Protein AF-0000000079960542 (afdb_homodimer)

Nearest PDB structures (foldseek):
  5paz-assembly1_A  TM=7.766E-01  e=2.245E-05  Alcaligenes faecalis
  1adw-assembly1_A  TM=7.704E-01  e=2.698E-05  Paracoccus pantotrophus
  8k9p-assembly1_A  TM=8.107E-01  e=1.174E-04  Alcaligenes faecalis
  7paz-assembly1_A  TM=7.648E-01  e=1.595E-04  Alcaligenes faecalis
  2uxg-assembly1_A  TM=6.303E-01  e=3.537E-04  Achromobacter cycloclastes

Structure (mmCIF, N/CA/C/O backbone):
data_AF-0000000079960542-model_v1
#
loop_
_entity.id
_entity.type
_entity.pdbx_description
1 polymer Cupredoxin
#
loop_
_atom_site.group_PDB
_atom_site.id
_atom_site.type_symbol
_atom_site.label_atom_id
_atom_site.label_alt_id
_atom_site.label_comp_id
_atom_site.label_asym_id
_atom_site.label_entity_id
_atom_site.label_seq_id
_atom_site.pdbx_PDB_ins_code
_atom_site.Cartn_x
_atom_site.Cartn_y
_atom_site.Cartn_z
_atom_site.occupancy
_atom_site.B_iso_or_equiv
_atom_site.auth_seq_id
_atom_site.auth_comp_id
_atom_site.auth_asym_id
_atom_site.auth_atom_id
_atom_site.pdbx_PDB_model_num
ATOM 1 N N . MET A 1 1 ? -38.969 -71.812 10.922 1 33.5 1 MET A N 1
ATOM 2 C CA . MET A 1 1 ? -38.844 -70.75 9.914 1 33.5 1 MET A CA 1
ATOM 3 C C . MET A 1 1 ? -38.406 -69.438 10.547 1 33.5 1 MET A C 1
ATOM 5 O O . MET A 1 1 ? -39.219 -68.688 11.109 1 33.5 1 MET A O 1
ATOM 9 N N . VAL A 1 2 ? -37.25 -69.438 11.266 1 43.69 2 VAL A N 1
ATOM 10 C CA . VAL A 1 2 ? -36.781 -68.375 12.109 1 43.69 2 VAL A CA 1
ATOM 11 C C . VAL A 1 2 ? -36.406 -67.125 11.242 1 43.69 2 VAL A C 1
ATOM 13 O O . VAL A 1 2 ? -35.656 -67.312 10.258 1 43.69 2 VAL A O 1
ATOM 16 N N . ALA A 1 3 ? -37.312 -66.125 11.07 1 40.69 3 ALA A N 1
ATOM 17 C CA . ALA A 1 3 ? -37.219 -64.875 10.352 1 40.69 3 ALA A CA 1
ATOM 18 C C . ALA A 1 3 ? -36.062 -64.062 10.859 1 40.69 3 ALA A C 1
ATOM 20 O O . ALA A 1 3 ? -36.031 -63.656 12.031 1 40.69 3 ALA A O 1
ATOM 21 N N . PHE A 1 4 ? -34.812 -64.188 10.266 1 40.75 4 PHE A N 1
ATOM 22 C CA . PHE A 1 4 ? -33.594 -63.469 10.664 1 40.75 4 PHE A CA 1
ATOM 23 C C . PHE A 1 4 ? -33.688 -62 10.391 1 40.75 4 PHE A C 1
ATOM 25 O O . PHE A 1 4 ? -32.906 -61.188 10.93 1 40.75 4 PHE A O 1
ATOM 32 N N . THR A 1 5 ? -34.594 -61.375 9.711 1 37.19 5 THR A N 1
ATOM 33 C CA . THR A 1 5 ? -34 -60.312 8.922 1 37.19 5 THR A CA 1
ATOM 34 C C . THR A 1 5 ? -33.281 -59.344 9.828 1 37.19 5 THR A C 1
ATOM 36 O O . THR A 1 5 ? -33.562 -59.25 11.023 1 37.19 5 THR A O 1
ATOM 39 N N . SER A 1 6 ? -32.5 -58.406 9.195 1 35.5 6 SER A N 1
ATOM 40 C CA . SER A 1 6 ? -31.344 -57.5 9.102 1 35.5 6 SER A CA 1
ATOM 41 C C . SER A 1 6 ? -31.625 -56.188 9.789 1 35.5 6 SER A C 1
ATOM 43 O O . SER A 1 6 ? -32.625 -55.531 9.484 1 35.5 6 SER A O 1
ATOM 45 N N . ILE A 1 7 ? -31.312 -56.031 11.047 1 42.72 7 ILE A N 1
ATOM 46 C CA . ILE A 1 7 ? -31.391 -54.781 11.742 1 42.72 7 ILE A CA 1
ATOM 47 C C . ILE A 1 7 ? -30.562 -53.719 11 1 42.72 7 ILE A C 1
ATOM 49 O O . ILE A 1 7 ? -29.359 -53.906 10.766 1 42.72 7 ILE A O 1
ATOM 53 N N . VAL A 1 8 ? -31.125 -52.969 10.086 1 38.34 8 VAL A N 1
ATOM 54 C CA . VAL A 1 8 ? -30.484 -51.812 9.414 1 38.34 8 VAL A CA 1
ATOM 55 C C . VAL A 1 8 ? -29.969 -50.844 10.453 1 38.34 8 VAL A C 1
ATOM 57 O O . VAL A 1 8 ? -30.734 -50.312 11.266 1 38.34 8 VAL A O 1
ATOM 60 N N . ALA A 1 9 ? -28.812 -51.094 10.961 1 36.88 9 ALA A N 1
ATOM 61 C CA . ALA A 1 9 ? -28.188 -50.062 11.797 1 36.88 9 ALA A CA 1
ATOM 62 C C . ALA A 1 9 ? -28.156 -48.719 11.07 1 36.88 9 ALA A C 1
ATOM 64 O O . ALA A 1 9 ? -27.625 -48.625 9.961 1 36.88 9 ALA A O 1
ATOM 65 N N . ALA A 1 10 ? -29.188 -47.875 11.219 1 35.16 10 ALA A N 1
ATOM 66 C CA . ALA A 1 10 ? -29.156 -46.5 10.719 1 35.16 10 ALA A CA 1
ATOM 67 C C . ALA A 1 10 ? -27.953 -45.719 11.25 1 35.16 10 ALA A C 1
ATOM 69 O O . ALA A 1 10 ? -27.766 -45.594 12.461 1 35.16 10 ALA A O 1
ATOM 70 N N . ALA A 1 11 ? -26.781 -45.906 10.523 1 34.41 11 ALA A N 1
ATOM 71 C CA . ALA A 1 11 ? -25.672 -45 10.867 1 34.41 11 ALA A CA 1
ATOM 72 C C . ALA A 1 11 ? -26.125 -43.562 10.945 1 34.41 11 ALA A C 1
ATOM 74 O O . ALA A 1 11 ? -26.703 -43.031 10 1 34.41 11 ALA A O 1
ATOM 75 N N . VAL A 1 12 ? -26.438 -43.094 12.109 1 35.31 12 VAL A N 1
ATOM 76 C CA . VAL A 1 12 ? -26.625 -41.656 12.312 1 35.31 12 VAL A CA 1
ATOM 77 C C . VAL A 1 12 ? -25.391 -40.906 11.844 1 35.31 12 VAL A C 1
ATOM 79 O O . VAL A 1 12 ? -24.281 -41.094 12.359 1 35.31 12 VAL A O 1
ATOM 82 N N . ILE A 1 13 ? -25.312 -40.688 10.539 1 33.25 13 ILE A N 1
ATOM 83 C CA . ILE A 1 13 ? -24.312 -39.719 10.086 1 33.25 13 ILE A CA 1
ATOM 84 C C . ILE A 1 13 ? -24.438 -38.438 10.883 1 33.25 13 ILE A C 1
ATOM 86 O O . ILE A 1 13 ? -25.453 -37.75 10.805 1 33.25 13 ILE A O 1
ATOM 90 N N . GLY A 1 14 ? -23.875 -38.438 12.023 1 34.09 14 GLY A N 1
ATOM 91 C CA . GLY A 1 14 ? -23.781 -37.156 12.672 1 34.09 14 GLY A CA 1
ATOM 92 C C . GLY A 1 14 ? -23.234 -36.062 11.766 1 34.09 14 GLY A C 1
ATOM 93 O O . GLY A 1 14 ? -22.188 -36.25 11.141 1 34.09 14 GLY A O 1
ATOM 94 N N . LEU A 1 15 ? -24.156 -35.344 11.211 1 35.53 15 LEU A N 1
ATOM 95 C CA . LEU A 1 15 ? -23.766 -34.094 10.57 1 35.53 15 LEU A CA 1
ATOM 96 C C . LEU A 1 15 ? -22.844 -33.281 11.477 1 35.53 15 LEU A C 1
ATOM 98 O O . LEU A 1 15 ? -23.266 -32.812 12.531 1 35.53 15 LEU A O 1
ATOM 102 N N . ALA A 1 16 ? -21.641 -33.719 11.516 1 35.75 16 ALA A N 1
ATOM 103 C CA . ALA A 1 16 ? -20.734 -32.719 12.109 1 35.75 16 ALA A CA 1
ATOM 104 C C . ALA A 1 16 ? -21.031 -31.328 11.586 1 35.75 16 ALA A C 1
ATOM 106 O O . ALA A 1 16 ? -20.969 -31.078 10.383 1 35.75 16 ALA A O 1
ATOM 107 N N . SER A 1 17 ? -21.922 -30.672 12.203 1 32.94 17 SER A N 1
ATOM 108 C CA . SER A 1 17 ? -22.016 -29.25 11.945 1 32.94 17 SER A CA 1
ATOM 109 C C . SER A 1 17 ? -20.641 -28.594 11.898 1 32.94 17 SER A C 1
ATOM 111 O O . SER A 1 17 ? -19.906 -28.625 12.883 1 32.94 17 SER A O 1
ATOM 113 N N . ALA A 1 18 ? -19.953 -28.672 10.797 1 34.31 18 ALA A N 1
ATOM 114 C CA . ALA A 1 18 ? -18.812 -27.766 10.711 1 34.31 18 ALA A CA 1
ATOM 115 C C . ALA A 1 18 ? -19.109 -26.438 11.406 1 34.31 18 ALA A C 1
ATOM 117 O O . ALA A 1 18 ? -20.078 -25.766 11.086 1 34.31 18 ALA A O 1
ATOM 118 N N . ALA A 1 19 ? -18.797 -26.344 12.633 1 37.69 19 ALA A N 1
ATOM 119 C CA . ALA A 1 19 ? -18.891 -25.031 13.266 1 37.69 19 ALA A CA 1
ATOM 120 C C . ALA A 1 19 ? -18.578 -23.922 12.266 1 37.69 19 ALA A C 1
ATOM 122 O O . ALA A 1 19 ? -17.656 -24.047 11.453 1 37.69 19 ALA A O 1
ATOM 123 N N . PRO A 1 20 ? -19.422 -23 11.953 1 38.59 20 PRO A N 1
ATOM 124 C CA . PRO A 1 20 ? -19.109 -21.922 11.016 1 38.59 20 PRO A CA 1
ATOM 125 C C . PRO A 1 20 ? -17.703 -21.359 11.227 1 38.59 20 PRO A C 1
ATOM 127 O O . PRO A 1 20 ? -17.234 -21.297 12.367 1 38.59 20 PRO A O 1
ATOM 130 N N . SER A 1 21 ? -16.688 -21.641 10.453 1 45.31 21 SER A N 1
ATOM 131 C CA . SER A 1 21 ? -15.422 -20.922 10.57 1 45.31 21 SER A CA 1
ATOM 132 C C . SER A 1 21 ? -15.648 -19.5 11.086 1 45.31 21 SER A C 1
ATOM 134 O O . SER A 1 21 ? -16.484 -18.766 10.547 1 45.31 21 SER A O 1
ATOM 136 N N . VAL A 1 22 ? -15.844 -19.25 12.273 1 50.69 22 VAL A N 1
ATOM 137 C CA . VAL A 1 22 ? -16.031 -17.906 12.797 1 50.69 22 VAL A CA 1
ATOM 138 C C . VAL A 1 22 ? -15.242 -16.906 11.953 1 50.69 22 VAL A C 1
ATOM 140 O O . VAL A 1 22 ? -14.016 -16.953 11.906 1 50.69 22 VAL A O 1
ATOM 143 N N . GLY A 1 23 ? -15.836 -16.422 10.789 1 69.06 23 GLY A N 1
ATOM 144 C CA . GLY A 1 23 ? -15.297 -15.562 9.75 1 69.06 23 GLY A CA 1
ATOM 145 C C . GLY A 1 23 ? -14.57 -14.352 10.297 1 69.06 23 GLY A C 1
ATOM 146 O O . GLY A 1 23 ? -15.016 -13.742 11.273 1 69.06 23 GLY A O 1
ATOM 147 N N . VAL A 1 24 ? -13.133 -14.086 10.172 1 87.44 24 VAL A N 1
ATOM 148 C CA . VAL A 1 24 ? -12.305 -12.945 10.539 1 87.44 24 VAL A CA 1
ATOM 149 C C . VAL A 1 24 ? -13.023 -11.641 10.195 1 87.44 24 VAL A C 1
ATOM 151 O O . VAL A 1 24 ? -13.555 -11.492 9.094 1 87.44 24 VAL A O 1
ATOM 154 N N . ARG A 1 25 ? -13.172 -10.852 11.266 1 88.81 25 ARG A N 1
ATOM 155 C CA . ARG A 1 25 ? -13.789 -9.547 11.031 1 88.81 25 ARG A CA 1
ATOM 156 C C . ARG A 1 25 ? -12.859 -8.633 10.242 1 88.81 25 ARG A C 1
ATOM 158 O O . ARG A 1 25 ? -11.656 -8.578 10.516 1 88.81 25 ARG A O 1
ATOM 165 N N . SER A 1 26 ? -13.484 -7.953 9.359 1 92.62 26 SER A N 1
ATOM 166 C CA . SER A 1 26 ? -12.727 -7.004 8.547 1 92.62 26 SER A CA 1
ATOM 167 C C . SER A 1 26 ? -12.273 -5.812 9.383 1 92.62 26 SER A C 1
ATOM 169 O O . SER A 1 26 ? -13.023 -5.305 10.219 1 92.62 26 SER A O 1
ATOM 171 N N . THR A 1 27 ? -11.039 -5.309 9.148 1 93.31 27 THR A N 1
ATOM 172 C CA . THR A 1 27 ? -10.539 -4.105 9.805 1 93.31 27 THR A CA 1
ATOM 173 C C . THR A 1 27 ? -10.93 -2.857 9.016 1 93.31 27 THR A C 1
ATOM 175 O O . THR A 1 27 ? -10.844 -1.74 9.531 1 93.31 27 THR A O 1
ATOM 178 N N . GLY A 1 28 ? -11.273 -3.045 7.75 1 92.12 28 GLY A N 1
ATOM 179 C CA . GLY A 1 28 ? -11.539 -1.936 6.852 1 92.12 28 GLY A CA 1
ATOM 180 C C . GLY A 1 28 ? -10.305 -1.453 6.113 1 92.12 28 GLY A C 1
ATOM 181 O O . GLY A 1 28 ? -10.398 -0.625 5.207 1 92.12 28 GLY A O 1
ATOM 182 N N . VAL A 1 29 ? -9.094 -1.922 6.445 1 94.94 29 VAL A N 1
ATOM 183 C CA . VAL A 1 29 ? -7.855 -1.548 5.773 1 94.94 29 VAL A CA 1
ATOM 184 C C . VAL A 1 29 ? -7.695 -2.365 4.496 1 94.94 29 VAL A C 1
ATOM 186 O O . VAL A 1 29 ? -7.828 -3.59 4.512 1 94.94 29 VAL A O 1
ATOM 189 N N . VAL A 1 30 ? -7.383 -1.679 3.363 1 95.94 30 VAL A N 1
ATOM 190 C CA . VAL A 1 30 ? -7.172 -2.328 2.074 1 95.94 30 VAL A CA 1
ATOM 191 C C . VAL A 1 30 ? -5.719 -2.148 1.638 1 95.94 30 VAL A C 1
ATOM 193 O O . VAL A 1 30 ? -5.188 -1.034 1.668 1 95.94 30 VAL A O 1
ATOM 196 N N . HIS A 1 31 ? -5.062 -3.236 1.307 1 97.44 31 HIS A N 1
ATOM 197 C CA . HIS A 1 31 ? -3.74 -3.229 0.69 1 97.44 31 HIS A CA 1
ATOM 198 C C . HIS A 1 31 ? -3.83 -3.48 -0.811 1 97.44 31 HIS A C 1
ATOM 200 O O . HIS A 1 31 ? -4.172 -4.586 -1.239 1 97.44 31 HIS A O 1
ATOM 206 N N . ARG A 1 32 ? -3.467 -2.49 -1.579 1 97.06 32 ARG A N 1
ATOM 207 C CA . ARG A 1 32 ? -3.469 -2.623 -3.031 1 97.06 32 ARG A CA 1
ATOM 208 C C . ARG A 1 32 ? -2.121 -3.125 -3.537 1 97.06 32 ARG A C 1
ATOM 210 O O . ARG A 1 32 ? -1.074 -2.594 -3.162 1 97.06 32 ARG A O 1
ATOM 217 N N . ILE A 1 33 ? -2.104 -4.141 -4.309 1 98.25 33 ILE A N 1
ATOM 218 C CA . ILE A 1 33 ? -0.918 -4.68 -4.969 1 98.25 33 ILE A CA 1
ATOM 219 C C . ILE A 1 33 ? -1.135 -4.707 -6.48 1 98.25 33 ILE A C 1
ATOM 221 O O . ILE A 1 33 ? -2.16 -5.199 -6.957 1 98.25 33 ILE A O 1
ATOM 225 N N . THR A 1 34 ? -0.211 -4.23 -7.234 1 97.56 34 THR A N 1
ATOM 226 C CA . THR A 1 34 ? -0.333 -4.168 -8.688 1 97.56 34 THR A CA 1
ATOM 227 C C . THR A 1 34 ? 0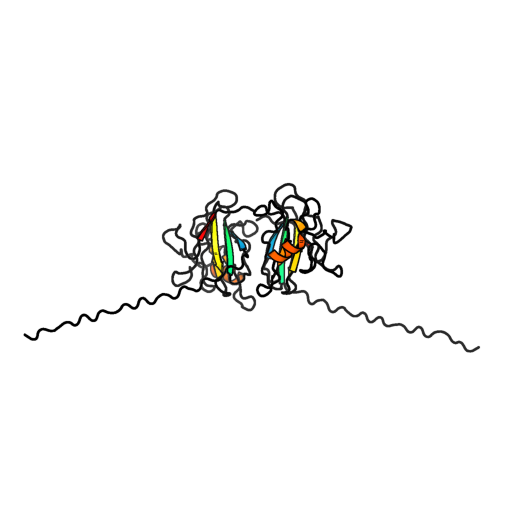.541 -5.23 -9.352 1 97.56 34 THR A C 1
ATOM 229 O O . THR A 1 34 ? 1.766 -5.207 -9.211 1 97.56 34 THR A O 1
ATOM 232 N N . ALA A 1 35 ? -0.072 -6.129 -10.062 1 98.62 35 ALA A N 1
ATOM 233 C CA . ALA A 1 35 ? 0.632 -7.113 -10.883 1 98.62 35 ALA A CA 1
ATOM 234 C C . ALA A 1 35 ? 1.001 -6.527 -12.242 1 98.62 35 ALA A C 1
ATOM 236 O O . ALA A 1 35 ? 0.151 -5.953 -12.93 1 98.62 35 ALA A O 1
ATOM 237 N N . GLY A 1 36 ? 2.232 -6.664 -12.617 1 98 36 GLY A N 1
ATOM 238 C CA . GLY A 1 36 ? 2.678 -6.184 -13.914 1 98 36 GLY A CA 1
ATOM 239 C C . GLY A 1 36 ? 3.227 -4.77 -13.875 1 98 36 GLY A C 1
ATOM 240 O O . GLY A 1 36 ? 3.383 -4.129 -14.914 1 98 36 GLY A O 1
ATOM 241 N N . SER A 1 37 ? 3.516 -4.34 -12.695 1 96.75 37 SER A N 1
ATOM 242 C CA . SER A 1 37 ? 4.055 -2.994 -12.539 1 96.75 37 SER A CA 1
ATOM 243 C C . SER A 1 37 ? 5.402 -2.855 -13.242 1 96.75 37 SER A C 1
ATOM 245 O O . SER A 1 37 ? 6.258 -3.738 -13.133 1 96.75 37 SER A O 1
ATOM 247 N N . THR A 1 38 ? 5.668 -1.689 -13.836 1 94.5 38 THR A N 1
ATOM 248 C CA . THR A 1 38 ? 6.875 -1.51 -14.633 1 94.5 38 THR A CA 1
ATOM 249 C C . THR A 1 38 ? 7.941 -0.76 -13.844 1 94.5 38 THR A C 1
ATOM 251 O O . THR A 1 38 ? 8.977 -0.38 -14.398 1 94.5 38 THR A O 1
ATOM 254 N N . VAL A 1 39 ? 7.688 -0.599 -12.562 1 91.94 39 VAL A N 1
ATOM 255 C CA . VAL A 1 39 ? 8.664 0.133 -11.758 1 91.94 39 VAL A CA 1
ATOM 256 C C . VAL A 1 39 ? 9.953 -0.667 -11.664 1 91.94 39 VAL A C 1
ATOM 258 O O . VAL A 1 39 ? 11.031 -0.099 -11.453 1 91.94 39 VAL A O 1
ATOM 261 N N . GLU A 1 40 ? 9.734 -1.93 -11.719 1 93.81 40 GLU A N 1
ATOM 262 C CA . GLU A 1 40 ? 10.898 -2.811 -11.672 1 93.81 40 GLU A CA 1
ATOM 263 C C . GLU A 1 40 ? 10.742 -3.988 -12.625 1 93.81 40 GLU A C 1
ATOM 265 O O . GLU A 1 40 ? 9.617 -4.332 -13.016 1 93.81 40 GLU A O 1
ATOM 270 N N . ASN A 1 41 ? 11.844 -4.543 -13.047 1 97 41 ASN A N 1
ATOM 271 C CA . ASN A 1 41 ? 11.961 -5.844 -13.703 1 97 41 ASN A CA 1
ATOM 272 C C . ASN A 1 41 ? 11.086 -5.926 -14.945 1 97 41 ASN A C 1
ATOM 274 O O . ASN A 1 41 ? 10.422 -6.941 -15.18 1 97 41 ASN A O 1
ATOM 278 N N . GLY A 1 42 ? 10.945 -4.891 -15.711 1 94.56 42 GLY A N 1
ATOM 279 C CA . GLY A 1 42 ? 10.266 -4.875 -17 1 94.56 42 GLY A CA 1
ATOM 280 C C . GLY A 1 42 ? 8.812 -5.316 -16.906 1 94.56 42 GLY A C 1
ATOM 281 O O . GLY A 1 42 ? 8.289 -5.922 -17.844 1 94.56 42 GLY A O 1
ATOM 282 N N . GLY A 1 43 ? 8.172 -5.195 -15.789 1 96.56 43 GLY A N 1
ATOM 283 C CA . GLY A 1 43 ? 6.766 -5.531 -15.648 1 96.56 43 GLY A CA 1
ATOM 284 C C . GLY A 1 43 ? 6.539 -6.883 -15 1 96.56 43 GLY A C 1
ATOM 285 O O . GLY A 1 43 ? 5.406 -7.227 -14.648 1 96.56 43 GLY A O 1
ATOM 286 N N . LEU A 1 44 ? 7.57 -7.688 -14.859 1 98.12 44 LEU A N 1
ATOM 287 C CA . LEU A 1 44 ? 7.477 -8.945 -14.133 1 98.12 44 LEU A CA 1
ATOM 288 C C . LEU A 1 44 ? 7.637 -8.719 -12.633 1 98.12 44 LEU A C 1
ATOM 290 O O . LEU A 1 44 ? 8.547 -9.273 -12.008 1 98.12 44 LEU A O 1
ATOM 294 N N . HIS A 1 45 ? 6.684 -7.895 -12.156 1 98.12 45 HIS A N 1
ATOM 295 C CA . HIS A 1 45 ? 6.824 -7.344 -10.812 1 98.12 45 HIS A CA 1
ATOM 296 C C . HIS A 1 45 ? 5.465 -7.105 -10.172 1 98.12 45 HIS A C 1
ATOM 298 O O . HIS A 1 45 ? 4.543 -6.605 -10.82 1 98.12 45 HIS A O 1
ATOM 304 N N . PHE A 1 46 ? 5.301 -7.57 -8.93 1 98.56 46 PHE A N 1
ATOM 305 C CA . PHE A 1 46 ? 4.227 -7.102 -8.062 1 98.56 46 PHE A CA 1
ATOM 306 C C . PHE A 1 46 ? 4.66 -5.863 -7.289 1 98.56 46 PHE A C 1
ATOM 308 O O . PHE A 1 46 ? 5.762 -5.824 -6.738 1 98.56 46 PHE A O 1
ATOM 315 N N . GLU A 1 47 ? 3.748 -4.852 -7.23 1 97.19 47 GLU A N 1
ATOM 316 C CA . GLU A 1 47 ? 4.066 -3.631 -6.5 1 97.19 47 GLU A CA 1
ATOM 317 C C . GLU A 1 47 ? 2.947 -3.256 -5.531 1 97.19 47 GLU A C 1
ATOM 319 O O . GLU A 1 47 ? 1.832 -2.947 -5.957 1 97.19 47 GLU A O 1
ATOM 324 N N . PRO A 1 48 ? 3.305 -3.23 -4.238 1 96.62 48 PRO A N 1
ATOM 325 C CA . PRO A 1 48 ? 4.539 -3.729 -3.631 1 96.62 48 PRO A CA 1
ATOM 326 C C . PRO A 1 48 ? 4.652 -5.25 -3.688 1 96.62 48 PRO A C 1
ATOM 328 O O . PRO A 1 48 ? 3.68 -5.934 -4.012 1 96.62 48 PRO A O 1
ATOM 331 N N . GLN A 1 49 ? 5.902 -5.695 -3.463 1 98.31 49 GLN A N 1
ATOM 332 C CA . GLN A 1 49 ? 6.109 -7.141 -3.488 1 98.31 49 GLN A CA 1
ATOM 333 C C . GLN A 1 49 ? 6.289 -7.695 -2.08 1 98.31 49 GLN A C 1
ATOM 335 O O . GLN A 1 49 ? 6.344 -8.914 -1.888 1 98.31 49 GLN A O 1
ATOM 340 N N . ASN A 1 50 ? 6.438 -6.945 -1.117 1 98.5 50 ASN A N 1
ATOM 341 C CA . ASN A 1 50 ? 6.488 -7.277 0.303 1 98.5 50 ASN A CA 1
ATOM 342 C C . ASN A 1 50 ? 5.57 -6.379 1.124 1 98.5 50 ASN A C 1
ATOM 344 O O . ASN A 1 50 ? 5.805 -5.176 1.229 1 98.5 50 ASN A O 1
ATOM 348 N N . VAL A 1 51 ? 4.508 -6.969 1.69 1 98.25 51 VAL A N 1
ATOM 349 C CA . VAL A 1 51 ? 3.436 -6.215 2.33 1 98.25 51 VAL A CA 1
ATOM 350 C C . VAL A 1 51 ? 3.268 -6.68 3.775 1 98.25 51 VAL A C 1
ATOM 352 O O . VAL A 1 51 ? 3.314 -7.879 4.059 1 98.25 51 VAL A O 1
ATOM 355 N N . VAL A 1 52 ? 3.07 -5.715 4.715 1 97.69 52 VAL A N 1
ATOM 356 C CA . VAL A 1 52 ? 2.668 -6.004 6.086 1 97.69 52 VAL A CA 1
ATOM 357 C C . VAL A 1 52 ? 1.173 -5.746 6.254 1 97.69 52 VAL A C 1
ATOM 359 O O . VAL A 1 52 ? 0.669 -4.691 5.863 1 97.69 52 VAL A O 1
ATOM 362 N N . ALA A 1 53 ? 0.469 -6.668 6.809 1 97.88 53 ALA A N 1
ATOM 363 C CA . ALA A 1 53 ? -0.982 -6.57 6.945 1 97.88 53 ALA A CA 1
ATOM 364 C C . ALA A 1 53 ? -1.456 -7.191 8.25 1 97.88 53 ALA A C 1
ATOM 366 O O . ALA A 1 53 ? -0.82 -8.109 8.773 1 97.88 53 ALA A O 1
ATOM 367 N N . GLU A 1 54 ? -2.561 -6.684 8.812 1 96.56 54 GLU A N 1
ATOM 368 C CA . GLU A 1 54 ? -3.197 -7.246 10.008 1 96.56 54 GLU A CA 1
ATOM 369 C C . GLU A 1 54 ? -4.23 -8.305 9.633 1 96.56 54 GLU A C 1
ATOM 371 O O . GLU A 1 54 ? -4.746 -8.305 8.508 1 96.56 54 GLU A O 1
ATOM 376 N N . ILE A 1 55 ? -4.496 -9.219 10.602 1 97.5 55 ILE A N 1
ATOM 377 C CA . ILE A 1 55 ? -5.633 -10.117 10.43 1 97.5 55 ILE A CA 1
ATOM 378 C C . ILE A 1 55 ? -6.902 -9.305 10.195 1 97.5 55 ILE A C 1
ATOM 380 O O . ILE A 1 55 ? -7.152 -8.32 10.891 1 97.5 55 ILE A O 1
ATOM 384 N N . GLY A 1 56 ? -7.664 -9.625 9.117 1 97.5 56 GLY A N 1
ATOM 385 C CA . GLY A 1 56 ? -8.898 -8.914 8.82 1 97.5 56 GLY A CA 1
ATOM 386 C C . GLY A 1 56 ? -8.742 -7.863 7.742 1 97.5 56 GLY A C 1
ATOM 387 O O . GLY A 1 56 ? -9.727 -7.371 7.199 1 97.5 56 GLY A O 1
ATOM 388 N N . ASP A 1 57 ? -7.469 -7.5 7.41 1 97.69 57 ASP A N 1
ATOM 389 C CA . ASP A 1 57 ? -7.23 -6.605 6.281 1 97.69 57 ASP A CA 1
ATOM 390 C C . ASP A 1 57 ? -7.641 -7.262 4.965 1 97.69 57 ASP A C 1
ATOM 392 O O . ASP A 1 57 ? -7.711 -8.484 4.871 1 97.69 57 ASP A O 1
ATOM 396 N N . GLU A 1 58 ? -7.91 -6.422 4.004 1 97.75 58 GLU A N 1
ATOM 397 C CA . GLU A 1 58 ? -8.195 -6.895 2.652 1 97.75 58 GLU A CA 1
ATOM 398 C C . GLU A 1 58 ? -7 -6.688 1.73 1 97.75 58 GLU A C 1
ATOM 400 O O . GLU A 1 58 ? -6.387 -5.617 1.729 1 97.75 58 GLU A O 1
ATOM 405 N N . ILE A 1 59 ? -6.637 -7.73 1.051 1 98.62 59 ILE A N 1
ATOM 406 C CA . ILE A 1 59 ? -5.66 -7.637 -0.031 1 98.62 59 ILE A CA 1
ATOM 407 C C . ILE A 1 59 ? -6.387 -7.512 -1.369 1 98.62 59 ILE A C 1
ATOM 409 O O . ILE A 1 59 ? -7.285 -8.297 -1.671 1 98.62 59 ILE A O 1
ATOM 413 N N . GLU A 1 60 ? -6.016 -6.52 -2.143 1 98.38 60 GLU A N 1
ATOM 414 C CA . GLU A 1 60 ? -6.625 -6.258 -3.443 1 98.38 60 GLU A CA 1
ATOM 415 C C . GLU A 1 60 ? -5.57 -6.211 -4.547 1 98.38 60 GLU A C 1
ATOM 417 O O . GLU A 1 60 ? -4.758 -5.285 -4.598 1 98.38 60 GLU A O 1
ATOM 422 N N . PHE A 1 61 ? -5.613 -7.184 -5.441 1 98.75 61 PHE A N 1
ATOM 423 C CA . PHE A 1 61 ? -4.66 -7.234 -6.543 1 98.75 61 PHE A CA 1
ATOM 424 C C . PHE A 1 61 ? -5.227 -6.543 -7.781 1 98.75 61 PHE A C 1
ATOM 426 O O . PHE A 1 61 ? -6.305 -6.902 -8.258 1 98.75 61 PHE A O 1
ATOM 433 N N . HIS A 1 62 ? -4.496 -5.598 -8.297 1 97.94 62 HIS A N 1
ATOM 434 C CA . HIS A 1 62 ? -4.738 -4.926 -9.57 1 97.94 62 HIS A CA 1
ATOM 435 C C . HIS A 1 62 ? -3.816 -5.469 -10.656 1 97.94 62 HIS A C 1
ATOM 437 O O . HIS A 1 62 ? -2.711 -5.93 -10.367 1 97.94 62 HIS A O 1
ATOM 443 N N . PHE A 1 63 ? -4.27 -5.391 -11.922 1 98.31 63 PHE A N 1
ATOM 444 C CA . PHE A 1 63 ? -3.508 -6.027 -12.984 1 98.31 63 PHE A CA 1
ATOM 445 C C . PHE A 1 63 ? -3.277 -5.062 -14.141 1 98.31 63 PHE A C 1
ATOM 447 O O . PHE A 1 63 ? -4.227 -4.465 -14.656 1 98.31 63 PHE A O 1
ATOM 454 N N . LEU A 1 64 ? -2.084 -4.871 -14.492 1 97.19 64 LEU A N 1
ATOM 455 C CA . LEU A 1 64 ? -1.67 -4.16 -15.703 1 97.19 64 LEU A CA 1
ATOM 456 C C . LEU A 1 64 ? -1.463 -5.129 -16.859 1 97.19 64 LEU A C 1
ATOM 458 O O . LEU A 1 64 ? -1.626 -6.34 -16.703 1 97.19 64 LEU A O 1
ATOM 462 N N . PRO A 1 65 ? -1.162 -4.5 -18.078 1 95.81 65 PRO A N 1
ATOM 463 C CA . PRO A 1 65 ? -0.988 -5.383 -19.234 1 95.81 65 PRO A CA 1
ATOM 464 C C . PRO A 1 65 ? 0.067 -6.461 -19 1 95.81 65 PRO A C 1
ATOM 466 O O . PRO A 1 65 ? 0.961 -6.285 -18.172 1 95.81 65 PRO A O 1
ATOM 469 N N . LYS A 1 66 ? -0.088 -7.5 -20 1 87.38 66 LYS A N 1
ATOM 470 C CA . LYS A 1 66 ? 0.284 -8.914 -20.062 1 87.38 66 LYS A CA 1
ATOM 471 C C . LYS A 1 66 ? -0.67 -9.766 -19.234 1 87.38 66 LYS A C 1
ATOM 473 O O . LYS A 1 66 ? -1.591 -9.242 -18.594 1 87.38 66 LYS A O 1
ATOM 478 N N . ALA A 1 67 ? -0.795 -11.117 -19.359 1 94.38 67 ALA A N 1
ATOM 479 C CA . ALA A 1 67 ? -1.637 -12.047 -18.609 1 94.38 67 ALA A CA 1
ATOM 480 C C . ALA A 1 67 ? -0.947 -12.5 -17.328 1 94.38 67 ALA A C 1
ATOM 482 O O . ALA A 1 67 ? 0.046 -13.227 -17.375 1 94.38 67 ALA A O 1
ATOM 483 N N . HIS A 1 68 ? -1.459 -11.922 -16.156 1 98.44 68 HIS A N 1
ATOM 484 C CA . HIS A 1 68 ? -0.893 -12.273 -14.852 1 98.44 68 HIS A CA 1
ATOM 485 C C . HIS A 1 68 ? -1.916 -13 -13.984 1 98.44 68 HIS A C 1
ATOM 487 O O . HIS A 1 68 ? -3.121 -12.906 -14.227 1 98.44 68 HIS A O 1
ATOM 493 N N . SER A 1 69 ? -1.438 -13.695 -13.039 1 98.81 69 SER A N 1
ATOM 494 C CA . SER A 1 69 ? -2.225 -14.352 -12 1 98.81 69 SER A CA 1
ATOM 495 C C . SER A 1 69 ? -1.521 -14.281 -10.648 1 98.81 69 SER A C 1
ATOM 497 O O . SER A 1 69 ? -0.356 -13.883 -10.57 1 98.81 69 SER A O 1
ATOM 499 N N . VAL A 1 70 ? -2.232 -14.562 -9.633 1 98.88 70 VAL A N 1
ATOM 500 C CA . VAL A 1 70 ? -1.69 -14.727 -8.289 1 98.88 70 VAL A CA 1
ATOM 501 C C . VAL A 1 70 ? -1.949 -16.156 -7.797 1 98.88 70 VAL A C 1
ATOM 503 O O . VAL A 1 70 ? -3.098 -16.594 -7.738 1 98.88 70 VAL A O 1
ATOM 506 N N . VAL A 1 71 ?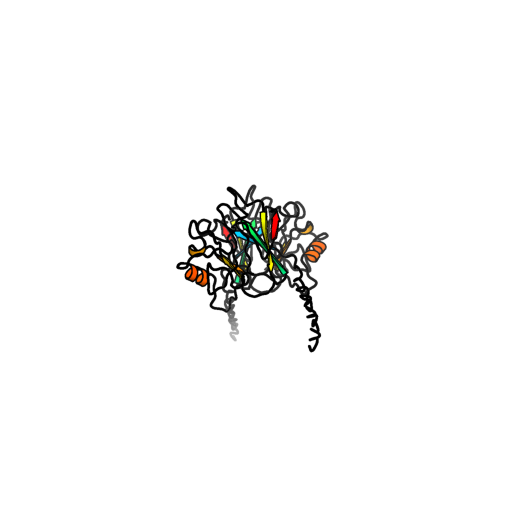 -0.902 -16.844 -7.449 1 98.88 71 VAL A N 1
ATOM 507 C CA . VAL A 1 71 ? -0.996 -18.203 -6.945 1 98.88 71 VAL A CA 1
ATOM 508 C C . VAL A 1 71 ? -0.264 -18.312 -5.609 1 98.88 71 VAL A C 1
ATOM 510 O O . VAL A 1 71 ? 0.912 -17.953 -5.508 1 98.88 71 VAL A O 1
ATOM 513 N N . GLN A 1 72 ? -0.979 -18.812 -4.617 1 98.88 72 GLN A N 1
ATOM 514 C CA . GLN A 1 72 ? -0.32 -19.047 -3.334 1 98.88 72 GLN A CA 1
ATOM 515 C C . GLN A 1 72 ? 0.582 -20.266 -3.385 1 98.88 72 GLN A C 1
ATOM 517 O O . GLN A 1 72 ? 0.212 -21.297 -3.961 1 98.88 72 GLN A O 1
ATOM 522 N N . SER A 1 73 ? 1.736 -20.172 -2.748 1 98.75 73 SER A N 1
ATOM 523 C CA . SER A 1 73 ? 2.693 -21.266 -2.633 1 98.75 73 SER A CA 1
ATOM 524 C C . SER A 1 73 ? 3.318 -21.312 -1.243 1 98.75 73 SER A C 1
ATOM 526 O O . SER A 1 73 ? 2.961 -20.516 -0.37 1 98.75 73 SER A O 1
ATOM 528 N N . SER A 1 74 ? 4.176 -22.344 -1.032 1 98.31 74 SER A N 1
ATOM 529 C CA . SER A 1 74 ? 5.02 -22.344 0.159 1 98.31 74 SER A CA 1
ATOM 530 C C . SER A 1 74 ? 6.406 -21.781 -0.141 1 98.31 74 SER A C 1
ATOM 532 O O . SER A 1 74 ? 6.805 -21.688 -1.304 1 98.31 74 SER A O 1
ATOM 534 N N . PHE A 1 75 ? 7.074 -21.422 0.877 1 98.62 75 PHE A N 1
ATOM 535 C CA . PHE A 1 75 ? 8.422 -20.891 0.698 1 98.62 75 PHE A CA 1
ATOM 536 C C . PHE A 1 75 ? 9.328 -21.938 0.065 1 98.62 75 PHE A C 1
ATOM 538 O O . PHE A 1 75 ? 10.125 -21.625 -0.825 1 98.62 75 PHE A O 1
ATOM 545 N N . ASP A 1 76 ? 9.188 -23.141 0.469 1 98 76 ASP A N 1
ATOM 546 C CA . ASP A 1 76 ? 10.148 -24.188 0.132 1 98 76 ASP A CA 1
ATOM 547 C C . ASP A 1 76 ? 9.906 -24.719 -1.28 1 98 76 ASP A C 1
ATOM 549 O O . ASP A 1 76 ? 10.766 -25.406 -1.844 1 98 76 ASP A O 1
ATOM 553 N N . LYS A 1 77 ? 8.727 -24.453 -1.804 1 98.12 77 LYS A N 1
ATOM 554 C CA . LYS A 1 77 ? 8.398 -24.906 -3.152 1 98.12 77 LYS A CA 1
ATOM 555 C C . LYS A 1 77 ? 7.906 -23.75 -4.02 1 98.12 77 LYS A C 1
ATOM 557 O O . LYS A 1 77 ? 6.75 -23.734 -4.449 1 98.12 77 LYS A O 1
ATOM 562 N N . PRO A 1 78 ? 8.82 -22.875 -4.379 1 98.69 78 PRO A N 1
ATOM 563 C CA . PRO A 1 78 ? 8.414 -21.781 -5.266 1 98.69 78 PRO A CA 1
ATOM 564 C C . PRO A 1 78 ? 7.891 -22.266 -6.609 1 98.69 78 PRO A C 1
ATOM 566 O O . PRO A 1 78 ? 8.32 -23.312 -7.102 1 98.69 78 PRO A O 1
ATOM 569 N N . CYS A 1 79 ? 6.887 -21.578 -7.152 1 98.81 79 CYS A N 1
ATOM 570 C CA . CYS A 1 79 ? 6.289 -21.766 -8.469 1 98.81 79 CYS A CA 1
ATOM 571 C C . CYS A 1 79 ? 5.477 -23.062 -8.516 1 98.81 79 CYS A C 1
ATOM 573 O O . CYS A 1 79 ? 5.223 -23.609 -9.594 1 98.81 79 CYS A O 1
ATOM 575 N N . VAL A 1 80 ? 5.195 -23.562 -7.285 1 98.56 80 VAL A N 1
ATOM 576 C CA . VAL A 1 80 ? 4.293 -24.688 -7.109 1 98.56 80 VAL A CA 1
ATOM 577 C C . VAL A 1 80 ? 3.131 -24.297 -6.203 1 98.56 80 VAL A C 1
ATOM 579 O O . VAL A 1 80 ? 3.344 -23.766 -5.105 1 98.56 80 VAL A O 1
ATOM 582 N N . PRO A 1 81 ? 1.879 -24.562 -6.672 1 98.5 81 PRO A N 1
ATOM 583 C CA . PRO A 1 81 ? 0.753 -24.219 -5.797 1 98.5 81 PRO A CA 1
ATOM 584 C C . PRO A 1 81 ? 0.868 -24.859 -4.414 1 98.5 81 PRO A C 1
ATOM 586 O O . PRO A 1 81 ? 1.433 -25.953 -4.277 1 98.5 81 PRO A O 1
ATOM 589 N N . LEU A 1 82 ? 0.293 -24.141 -3.479 1 97.94 82 LEU A N 1
ATOM 590 C CA . LEU A 1 82 ? 0.281 -24.672 -2.121 1 97.94 82 LEU A CA 1
ATOM 591 C C . LEU A 1 82 ? -0.285 -26.078 -2.1 1 97.94 82 LEU A C 1
ATOM 593 O O . LEU A 1 82 ? -1.291 -26.359 -2.754 1 97.94 82 LEU A O 1
ATOM 597 N N . ALA A 1 83 ? 0.253 -26.906 -1.289 1 93.5 83 ALA A N 1
ATOM 598 C CA . ALA A 1 83 ? -0.182 -28.297 -1.199 1 93.5 83 ALA A CA 1
ATOM 599 C C . ALA A 1 83 ? -1.604 -28.391 -0.653 1 93.5 83 ALA A C 1
ATOM 601 O O . ALA A 1 83 ? -2.053 -27.516 0.086 1 93.5 83 ALA A O 1
ATOM 602 N N . GLY A 1 84 ? -2.363 -29.453 -1.055 1 91.38 84 GLY A N 1
ATOM 603 C CA . GLY A 1 84 ? -3.695 -29.719 -0.533 1 91.38 84 GLY A CA 1
ATOM 604 C C . GLY A 1 84 ? -4.797 -29.109 -1.385 1 91.38 84 GLY A C 1
ATOM 605 O O . GLY A 1 84 ? -5.973 -29.438 -1.203 1 91.38 84 GLY A O 1
ATOM 606 N N . GLY A 1 85 ? -4.504 -28.266 -2.248 1 88 85 GLY A N 1
ATOM 607 C CA . GLY A 1 85 ? -5.457 -27.781 -3.236 1 88 85 GLY A CA 1
ATOM 608 C C . GLY A 1 85 ? -6.297 -26.625 -2.74 1 88 85 GLY A C 1
ATOM 609 O O . GLY A 1 85 ? -7.199 -26.156 -3.439 1 88 85 GLY A O 1
ATOM 610 N N . ASN A 1 86 ? -5.941 -26.062 -1.576 1 90.81 86 ASN A N 1
ATOM 611 C CA . ASN A 1 86 ? -6.797 -25.031 -0.995 1 90.81 86 ASN A CA 1
ATOM 612 C C . ASN A 1 86 ? -6.121 -23.656 -1.017 1 90.81 86 ASN A C 1
ATOM 614 O O . ASN A 1 86 ? -6.613 -22.703 -0.403 1 90.81 86 ASN A O 1
ATOM 618 N N . GLY A 1 87 ? -5.043 -23.562 -1.717 1 97.25 87 GLY A N 1
ATOM 619 C CA . GLY A 1 87 ? -4.359 -22.266 -1.793 1 97.25 87 GLY A CA 1
ATOM 620 C C . GLY A 1 87 ? -5.07 -21.266 -2.682 1 97.25 87 GLY A C 1
ATOM 621 O O . GLY A 1 87 ? -5.883 -21.656 -3.527 1 97.25 87 GLY A O 1
ATOM 622 N N . VAL A 1 88 ? -4.785 -20.062 -2.482 1 98.56 88 VAL A N 1
ATOM 623 C CA . VAL A 1 88 ? -5.371 -18.984 -3.252 1 98.56 88 VAL A CA 1
ATOM 624 C C . VAL A 1 88 ? -4.914 -19.062 -4.707 1 98.56 88 VAL A C 1
ATOM 626 O O . VAL A 1 88 ? -3.74 -19.344 -4.977 1 98.56 88 VAL A O 1
ATOM 629 N N . PHE A 1 89 ? -5.836 -18.875 -5.621 1 98.81 89 PHE A N 1
ATOM 630 C CA . PHE A 1 89 ? -5.598 -18.766 -7.055 1 98.81 89 PHE A CA 1
ATOM 631 C C . PHE A 1 89 ? -6.562 -17.781 -7.691 1 98.81 89 PHE A C 1
ATOM 633 O O . PHE A 1 89 ? -7.777 -17.953 -7.613 1 98.81 89 PHE A O 1
ATOM 640 N N . SER A 1 90 ? -6 -16.719 -8.398 1 98.81 90 SER A N 1
ATOM 641 C CA . SER A 1 90 ? -6.836 -15.664 -8.969 1 98.81 90 SER A CA 1
ATOM 642 C C . SER A 1 90 ? -7.406 -16.078 -10.32 1 98.81 90 SER A C 1
ATOM 644 O O . SER A 1 90 ? -8.352 -15.461 -10.82 1 98.81 90 SER A O 1
ATOM 646 N N . GLY A 1 91 ? -6.816 -17.094 -10.961 1 98.5 91 GLY A N 1
ATOM 647 C CA . GLY A 1 91 ? -7.086 -17.344 -12.367 1 98.5 91 GLY A CA 1
ATOM 648 C C . GLY A 1 91 ? -6.551 -16.266 -13.281 1 98.5 91 GLY A C 1
ATOM 649 O O . GLY A 1 91 ? -6.09 -15.219 -12.812 1 98.5 91 GLY A O 1
ATOM 650 N N . PHE A 1 92 ? -6.57 -16.578 -14.594 1 98.19 92 PHE A N 1
ATOM 651 C CA . PHE A 1 92 ? -6.223 -15.602 -15.609 1 98.19 92 PHE A CA 1
ATOM 652 C C . PHE A 1 92 ? -7.461 -14.852 -16.094 1 98.19 92 PHE A C 1
ATOM 654 O O . PHE A 1 92 ? -7.848 -14.953 -17.25 1 98.19 92 PHE A O 1
ATOM 661 N N . ASN A 1 93 ? -8.031 -14 -15.227 1 98.12 93 ASN A N 1
ATOM 662 C CA . ASN A 1 93 ? -9.312 -13.344 -15.469 1 98.12 93 ASN A CA 1
ATOM 663 C C . ASN A 1 93 ? -9.148 -11.844 -15.688 1 98.12 93 ASN A C 1
ATOM 665 O O . ASN A 1 93 ? -10.125 -11.102 -15.727 1 98.12 93 ASN A O 1
ATOM 669 N N . PHE A 1 94 ? -7.891 -11.391 -15.914 1 98.31 94 PHE A N 1
ATOM 670 C CA . PHE A 1 94 ? -7.656 -9.961 -15.758 1 98.31 94 PHE A CA 1
ATOM 671 C C . PHE A 1 94 ? -6.824 -9.422 -16.922 1 98.31 94 PHE A C 1
ATOM 673 O O . PHE A 1 94 ? -5.965 -8.562 -16.719 1 98.31 94 PHE A O 1
ATOM 680 N N . ASN A 1 95 ? -7.074 -9.914 -18.031 1 96.19 95 ASN A N 1
ATOM 681 C CA . ASN A 1 95 ? -6.344 -9.461 -19.219 1 96.19 95 ASN A CA 1
ATOM 682 C C . ASN A 1 95 ? -6.734 -8.031 -19.594 1 96.19 95 ASN A C 1
ATOM 684 O O . ASN A 1 95 ? -7.91 -7.668 -19.516 1 96.19 95 ASN A O 1
ATOM 688 N N . THR A 1 96 ? -5.746 -7.23 -19.953 1 96.75 96 THR A N 1
ATOM 689 C CA . THR A 1 96 ? -5.93 -5.883 -20.484 1 96.75 96 THR A CA 1
ATOM 690 C C . THR A 1 96 ? -4.781 -5.508 -21.422 1 96.75 96 THR A C 1
ATOM 692 O O . THR A 1 96 ? -3.682 -6.051 -21.297 1 96.75 96 THR A O 1
ATOM 695 N N . THR A 1 97 ? -5.027 -4.535 -22.312 1 95.31 97 THR A N 1
ATOM 696 C CA . THR A 1 97 ? -3.992 -4.125 -23.25 1 95.31 97 THR A CA 1
ATOM 697 C C . THR A 1 97 ? -3.408 -2.771 -22.859 1 95.31 97 THR A C 1
ATOM 699 O O . THR A 1 97 ? -2.361 -2.369 -23.359 1 95.31 97 THR A O 1
ATOM 702 N N . ALA A 1 98 ? -4.129 -2.086 -22 1 94.06 98 ALA A N 1
ATOM 703 C CA . ALA A 1 98 ? -3.662 -0.798 -21.5 1 94.06 98 ALA A CA 1
ATOM 704 C C . ALA A 1 98 ? -4.281 -0.485 -20.141 1 94.06 98 ALA A C 1
ATOM 706 O O . ALA A 1 98 ? -5.43 -0.846 -19.875 1 94.06 98 ALA A O 1
ATOM 707 N N . GLY A 1 99 ? -3.512 0.29 -19.344 1 92.38 99 GLY A N 1
ATOM 708 C CA . GLY A 1 99 ? -4.035 0.634 -18.031 1 92.38 99 GLY A CA 1
ATOM 709 C C . GLY A 1 99 ? -4.34 -0.579 -17.172 1 92.38 99 GLY A C 1
ATOM 710 O O . GLY A 1 99 ? -3.727 -1.636 -17.344 1 92.38 99 GLY A O 1
ATOM 711 N N . GLU A 1 100 ? -5.207 -0.432 -16.172 1 95.69 100 GLU A N 1
ATOM 712 C CA . GLU A 1 100 ? -5.566 -1.522 -15.266 1 95.69 100 GLU A CA 1
ATOM 713 C C . GLU A 1 100 ? -6.754 -2.314 -15.805 1 95.69 100 GLU A C 1
ATOM 715 O O . GLU A 1 100 ? -7.66 -1.746 -16.422 1 95.69 100 GLU A O 1
ATOM 720 N N . ALA A 1 101 ? -6.727 -3.59 -15.523 1 97.81 101 ALA A N 1
ATOM 721 C CA . ALA A 1 101 ? -7.867 -4.441 -15.852 1 97.81 101 ALA A CA 1
ATOM 722 C C . ALA A 1 101 ? -9.141 -3.939 -15.172 1 97.81 101 ALA A C 1
ATOM 724 O O . ALA A 1 101 ? -9.078 -3.301 -14.117 1 97.81 101 ALA A O 1
ATOM 725 N N . PRO A 1 102 ? -10.297 -4.281 -15.75 1 97.44 102 PRO A N 1
ATOM 726 C CA . PRO A 1 102 ? -11.547 -3.738 -15.227 1 97.44 102 PRO A CA 1
ATOM 727 C C . PRO A 1 102 ? -11.969 -4.383 -13.906 1 97.44 102 PRO A C 1
ATOM 729 O O . PRO A 1 102 ? -12.859 -3.875 -13.219 1 97.44 102 PRO A O 1
ATOM 732 N N . ASN A 1 103 ? -11.391 -5.539 -13.602 1 98.19 103 ASN A N 1
ATOM 733 C CA . ASN A 1 103 ? -11.695 -6.215 -12.352 1 98.19 103 ASN A CA 1
ATOM 734 C C . ASN A 1 103 ? -10.445 -6.438 -11.508 1 98.19 103 ASN A C 1
ATOM 736 O O . ASN A 1 103 ? -9.328 -6.367 -12.016 1 98.19 103 ASN A O 1
ATOM 740 N N . VAL A 1 104 ? -10.648 -6.688 -10.219 1 98.62 104 VAL A N 1
ATOM 741 C CA . VAL A 1 104 ? -9.578 -6.98 -9.273 1 98.62 104 VAL A CA 1
ATOM 742 C C . VAL A 1 104 ? -9.859 -8.305 -8.57 1 98.62 104 VAL A C 1
ATOM 744 O O . VAL A 1 104 ? -10.984 -8.805 -8.602 1 98.62 104 VAL A O 1
ATOM 747 N N . PHE A 1 105 ? -8.891 -8.938 -8.039 1 98.81 105 PHE A N 1
ATOM 748 C CA . PHE A 1 105 ? -9.008 -10.117 -7.191 1 98.81 105 PHE A CA 1
ATOM 749 C C . PHE A 1 105 ? -8.734 -9.766 -5.734 1 98.81 105 PHE A C 1
ATOM 751 O O . PHE A 1 105 ? -7.766 -9.062 -5.434 1 98.81 105 PHE A O 1
ATOM 758 N N . LYS A 1 106 ? -9.523 -10.289 -4.82 1 98.69 106 LYS A N 1
ATOM 759 C CA . LYS A 1 106 ? -9.43 -9.883 -3.42 1 98.69 106 LYS A CA 1
ATOM 760 C C . LYS A 1 106 ? -9.508 -11.094 -2.494 1 98.69 106 LYS A C 1
ATOM 762 O O . LYS A 1 106 ? -10.109 -12.117 -2.844 1 98.69 106 LYS A O 1
ATOM 767 N N . PHE A 1 107 ? -8.93 -10.977 -1.32 1 98.5 107 PHE A N 1
ATOM 768 C CA . PHE A 1 107 ? -9.164 -11.906 -0.221 1 98.5 107 PHE A CA 1
ATOM 769 C C . PHE A 1 107 ? -8.883 -11.242 1.12 1 98.5 107 PHE A C 1
ATOM 771 O O . PHE A 1 107 ? -8.312 -10.148 1.168 1 98.5 107 PHE A O 1
ATOM 778 N N . ILE A 1 108 ? -9.336 -11.867 2.221 1 98.31 108 ILE A N 1
ATOM 779 C CA . ILE A 1 108 ? -9.133 -11.367 3.576 1 98.31 108 ILE A CA 1
ATOM 780 C C . ILE A 1 108 ? -7.961 -12.094 4.227 1 98.31 108 ILE A C 1
ATOM 782 O O . ILE A 1 108 ? -7.824 -13.312 4.09 1 98.31 108 ILE A O 1
ATOM 786 N N . VAL A 1 109 ? -7.105 -11.344 4.824 1 98.44 109 VAL A N 1
ATOM 787 C CA . VAL A 1 109 ? -6 -11.93 5.578 1 98.44 109 VAL A CA 1
ATOM 788 C C . VAL A 1 109 ? -6.543 -12.703 6.773 1 98.44 109 VAL A C 1
ATOM 790 O O . VAL A 1 109 ? -7.211 -12.141 7.641 1 98.44 109 VAL A O 1
ATOM 793 N N . GLN A 1 110 ? -6.152 -13.977 6.938 1 96.94 110 GLN A N 1
ATOM 794 C CA . GLN A 1 110 ? -6.781 -14.859 7.91 1 96.94 110 GLN A CA 1
ATOM 795 C C . GLN A 1 110 ? -5.895 -15.047 9.141 1 96.94 110 GLN A C 1
ATOM 797 O O . GLN A 1 110 ? -6.379 -15.383 10.219 1 96.94 110 GLN A O 1
ATOM 802 N N . ASN A 1 111 ? -4.633 -14.906 8.961 1 97.38 111 ASN A N 1
ATOM 803 C CA . ASN A 1 111 ? -3.654 -15.102 10.031 1 97.38 111 ASN A CA 1
ATOM 804 C C . ASN A 1 111 ? -2.355 -14.352 9.742 1 97.38 111 ASN A C 1
ATOM 806 O O . ASN A 1 111 ? -2.229 -13.695 8.711 1 97.38 111 ASN A O 1
ATOM 810 N N . LYS A 1 112 ? -1.39 -14.477 10.617 1 96.06 112 LYS A N 1
ATOM 811 C CA . LYS A 1 112 ? -0.172 -13.68 10.508 1 96.06 112 LYS A CA 1
ATOM 812 C C . LYS A 1 112 ? 0.966 -14.5 9.898 1 96.06 112 LYS A C 1
ATOM 814 O O . LYS A 1 112 ? 2.107 -14.039 9.844 1 96.06 112 LYS A O 1
ATOM 819 N N . GLU A 1 113 ? 0.679 -15.695 9.461 1 97.62 113 GLU A N 1
ATOM 820 C CA . GLU A 1 113 ? 1.714 -16.484 8.789 1 97.62 113 GLU A CA 1
ATOM 821 C C . GLU A 1 113 ? 2.074 -15.875 7.434 1 97.62 113 GLU A C 1
ATOM 823 O O . GLU A 1 113 ? 1.218 -15.312 6.754 1 97.62 113 GLU A O 1
ATOM 828 N N . PRO A 1 114 ? 3.314 -16.078 7.047 1 98.62 114 PRO A N 1
ATOM 829 C CA . PRO A 1 114 ? 3.691 -15.555 5.734 1 98.62 114 PRO A CA 1
ATOM 830 C C . PRO A 1 114 ? 2.867 -16.156 4.598 1 98.62 114 PRO A C 1
ATOM 832 O O . PRO A 1 114 ? 2.643 -17.359 4.562 1 98.62 114 PRO A O 1
ATOM 835 N N . PHE A 1 115 ? 2.357 -15.297 3.756 1 98.75 115 PHE A N 1
ATOM 836 C CA . PHE A 1 115 ? 1.643 -15.648 2.535 1 98.75 115 PHE A CA 1
ATOM 837 C C . PHE A 1 115 ? 2.518 -15.422 1.309 1 98.75 115 PHE A C 1
ATOM 839 O O . PHE A 1 115 ? 2.674 -14.289 0.851 1 98.75 115 PHE A O 1
ATOM 846 N N . TRP A 1 116 ? 3.119 -16.516 0.74 1 98.88 116 TRP A N 1
ATOM 847 C CA . TRP A 1 116 ? 3.959 -16.438 -0.452 1 98.88 116 TRP A CA 1
ATOM 848 C C . TRP A 1 116 ? 3.123 -16.625 -1.716 1 98.88 116 TRP A C 1
ATOM 850 O O . TRP A 1 116 ? 2.227 -17.469 -1.764 1 98.88 116 TRP A O 1
ATOM 860 N N . TYR A 1 117 ? 3.484 -15.828 -2.752 1 98.94 117 TYR A N 1
ATOM 861 C CA . TYR A 1 117 ? 2.713 -15.953 -3.984 1 98.94 117 TYR A CA 1
ATOM 862 C C . TYR A 1 117 ? 3.58 -15.656 -5.203 1 98.94 117 TYR A C 1
ATOM 864 O O . TYR A 1 117 ? 4.652 -15.062 -5.078 1 98.94 117 TYR A O 1
ATOM 872 N N . TYR A 1 118 ? 3.164 -16.094 -6.398 1 98.94 118 TYR A N 1
ATOM 873 C CA . TYR A 1 118 ? 3.859 -15.914 -7.668 1 98.94 118 TYR A CA 1
ATOM 874 C C . TYR A 1 118 ? 2.869 -15.797 -8.82 1 98.94 118 TYR A C 1
ATOM 876 O O . TYR A 1 118 ? 1.685 -16.094 -8.664 1 98.94 118 TYR A O 1
ATOM 884 N N . CYS A 1 119 ? 3.289 -15.281 -9.922 1 98.88 119 CYS A N 1
ATOM 885 C CA . CYS A 1 119 ? 2.529 -15.328 -11.164 1 98.88 119 CYS A CA 1
ATOM 886 C C . CYS A 1 119 ? 2.818 -16.625 -11.93 1 98.88 119 CYS A C 1
ATOM 888 O O . CYS A 1 119 ? 3.977 -16.938 -12.195 1 98.88 119 CYS A O 1
ATOM 890 N N . SER A 1 120 ? 1.79 -17.328 -12.438 1 98.62 120 SER A N 1
ATOM 891 C CA . SER A 1 120 ? 1.976 -18.656 -13.016 1 98.62 120 SER A CA 1
ATOM 892 C C . SER A 1 120 ? 2.057 -18.594 -14.531 1 98.62 120 SER A C 1
ATOM 894 O O . SER A 1 120 ? 2.02 -19.625 -15.203 1 98.62 120 SER A O 1
ATOM 896 N N . GLN A 1 121 ? 2.127 -17.406 -15.062 1 98.19 121 GLN A N 1
ATOM 897 C CA . GLN A 1 121 ? 2.273 -17.281 -16.516 1 98.19 121 GLN A CA 1
ATOM 898 C C . GLN A 1 121 ? 3.592 -17.891 -16.984 1 98.19 121 GLN A C 1
ATOM 900 O O . GLN A 1 121 ? 4.668 -17.469 -16.547 1 98.19 121 GLN A O 1
ATOM 905 N N . THR A 1 122 ? 3.514 -18.812 -17.969 1 97.75 122 THR A N 1
ATOM 906 C CA . THR A 1 122 ? 4.699 -19.547 -18.391 1 97.75 122 THR A CA 1
ATOM 907 C C . THR A 1 122 ? 5.355 -18.875 -19.594 1 97.75 122 THR A C 1
ATOM 909 O O . THR A 1 122 ? 6.539 -19.094 -19.859 1 97.75 122 THR A O 1
ATOM 912 N N . ASN A 1 123 ? 4.535 -18.172 -20.391 1 97.19 123 ASN A N 1
ATOM 913 C CA . ASN A 1 123 ? 5.152 -17.375 -21.453 1 97.19 123 ASN A CA 1
ATOM 914 C C . ASN A 1 123 ? 6.062 -16.297 -20.875 1 97.19 123 ASN A C 1
ATOM 916 O O . ASN A 1 123 ? 5.582 -15.297 -20.328 1 97.19 123 ASN A O 1
ATOM 920 N N . GLY A 1 124 ? 7.266 -16.5 -20.953 1 97.38 124 GLY A N 1
ATOM 921 C CA . GLY A 1 124 ? 8.234 -15.586 -20.359 1 97.38 124 GLY A CA 1
ATOM 922 C C . GLY A 1 124 ? 8.695 -16.016 -18.969 1 97.38 124 GLY A C 1
ATOM 923 O O . GLY A 1 124 ? 9.359 -15.258 -18.266 1 97.38 124 GLY A O 1
ATOM 924 N N . ASN A 1 125 ? 8.289 -17.172 -18.562 1 98.38 125 ASN A N 1
ATOM 925 C CA . ASN A 1 125 ? 8.719 -17.734 -17.281 1 98.38 125 ASN A CA 1
ATOM 926 C C . ASN A 1 125 ? 8.617 -16.719 -16.156 1 98.38 125 ASN A C 1
ATOM 928 O O . ASN A 1 125 ? 9.594 -16.469 -15.438 1 98.38 125 ASN A O 1
ATOM 932 N N . HIS A 1 126 ? 7.453 -16.219 -15.852 1 98.81 126 HIS A N 1
ATOM 933 C CA . HIS A 1 126 ? 7.281 -15.078 -14.953 1 98.81 126 HIS A CA 1
ATOM 934 C C . HIS A 1 126 ? 7.816 -15.391 -13.555 1 98.81 126 HIS A C 1
ATOM 936 O O . HIS A 1 126 ? 8.531 -14.578 -12.969 1 98.81 126 HIS A O 1
ATOM 942 N N . CYS A 1 127 ? 7.465 -16.578 -13.07 1 98.88 127 CYS A N 1
ATOM 943 C CA . CYS A 1 127 ? 7.914 -16.938 -11.727 1 98.88 127 CYS A CA 1
ATOM 944 C C . CYS A 1 127 ? 9.43 -17.078 -11.68 1 98.88 127 CYS A C 1
ATOM 946 O O . CYS A 1 127 ? 10.086 -16.516 -10.805 1 98.88 127 CYS A O 1
ATOM 948 N N . GLN A 1 128 ? 10.008 -17.719 -12.625 1 98.94 128 GLN A N 1
ATOM 949 C CA . GLN A 1 128 ? 11.445 -17.953 -12.672 1 98.94 128 GLN A CA 1
ATOM 950 C C . GLN A 1 128 ? 12.203 -16.656 -12.891 1 98.94 128 GLN A C 1
ATOM 952 O O . GLN A 1 128 ? 13.391 -16.562 -12.562 1 98.94 128 GLN A O 1
ATOM 957 N N . SER A 1 129 ? 11.477 -15.719 -13.469 1 98.75 129 SER A N 1
ATOM 958 C CA . SER A 1 129 ? 12.094 -14.422 -13.75 1 98.75 129 SER A CA 1
ATOM 959 C C . SER A 1 129 ? 11.891 -13.461 -12.586 1 98.75 129 SER A C 1
ATOM 961 O O . SER A 1 129 ? 12.164 -12.266 -12.703 1 98.75 129 SER A O 1
ATOM 963 N N . GLY A 1 130 ? 11.273 -13.891 -11.469 1 98.81 130 GLY A N 1
ATOM 964 C CA . GLY A 1 130 ? 11.281 -13.133 -10.227 1 98.81 130 GLY A CA 1
ATOM 965 C C . GLY A 1 130 ? 9.938 -12.492 -9.922 1 98.81 130 GLY A C 1
ATOM 966 O O . GLY A 1 130 ? 9.844 -11.641 -9.031 1 98.81 130 GLY A O 1
ATOM 967 N N . MET A 1 131 ? 8.914 -12.789 -10.641 1 98.75 131 MET A N 1
ATOM 968 C CA . MET A 1 131 ? 7.609 -12.195 -10.383 1 98.75 131 MET A CA 1
ATOM 969 C C . MET A 1 131 ? 6.891 -12.914 -9.242 1 98.75 131 ME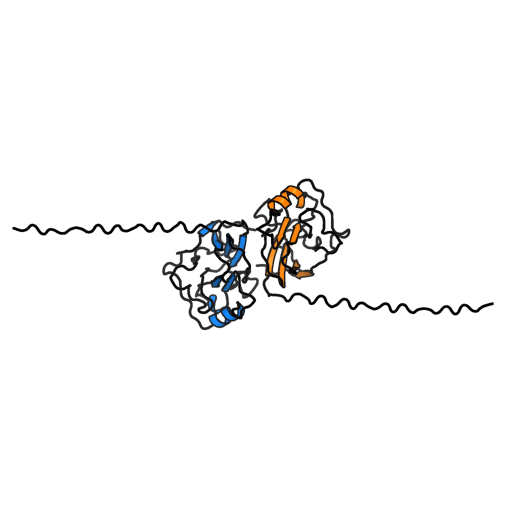T A C 1
ATOM 971 O O . MET A 1 131 ? 6.035 -13.766 -9.492 1 98.75 131 MET A O 1
ATOM 975 N N . SER A 1 132 ? 7.223 -12.594 -8.07 1 98.88 132 SER A N 1
ATOM 976 C CA . SER A 1 132 ? 6.715 -13.164 -6.82 1 98.88 132 SER A CA 1
ATOM 977 C C . SER A 1 132 ? 6.652 -12.109 -5.723 1 98.88 132 SER A C 1
ATOM 979 O O . SER A 1 132 ? 7.23 -11.023 -5.859 1 98.88 132 SER A O 1
ATOM 981 N N . GLY A 1 133 ? 5.922 -12.422 -4.676 1 98.88 133 GLY A N 1
ATOM 982 C CA . GLY A 1 133 ? 5.812 -11.555 -3.514 1 98.88 133 GLY A CA 1
ATOM 983 C C . GLY A 1 133 ? 5.457 -12.297 -2.24 1 98.88 133 GLY A C 1
ATOM 984 O O . GLY A 1 133 ? 5.352 -13.531 -2.246 1 98.88 133 GLY A O 1
ATOM 985 N N . VAL A 1 134 ? 5.34 -11.477 -1.191 1 98.88 134 VAL A N 1
ATOM 986 C CA . VAL A 1 134 ? 5.012 -12.055 0.105 1 98.88 134 VAL A CA 1
ATOM 987 C C . VAL A 1 134 ? 4.211 -11.055 0.933 1 98.88 134 VAL A C 1
ATOM 989 O O . VAL A 1 134 ? 4.469 -9.852 0.877 1 98.88 134 VAL A O 1
ATOM 992 N N . ILE A 1 135 ? 3.24 -11.477 1.605 1 98.69 135 ILE A N 1
ATOM 993 C CA . ILE A 1 135 ? 2.535 -10.758 2.66 1 98.69 135 ILE A CA 1
ATOM 994 C C . ILE A 1 135 ? 2.947 -11.312 4.023 1 98.69 135 ILE A C 1
ATOM 996 O O . ILE A 1 135 ? 2.934 -12.523 4.242 1 98.69 135 ILE A O 1
ATOM 1000 N N . ASN A 1 136 ? 3.428 -10.438 4.914 1 98.12 136 ASN A N 1
ATOM 1001 C CA . ASN A 1 136 ? 3.795 -10.734 6.293 1 98.12 136 ASN A CA 1
ATOM 1002 C C . ASN A 1 136 ? 5.012 -11.656 6.363 1 98.12 136 ASN A C 1
ATOM 1004 O O . ASN A 1 136 ? 5 -12.648 7.09 1 98.12 136 ASN A O 1
ATOM 1008 N N . GLN A 1 137 ? 6.023 -11.234 5.609 1 98.06 137 GLN A N 1
ATOM 1009 C CA . GLN A 1 137 ? 7.301 -11.914 5.773 1 98.06 137 GLN A CA 1
ATOM 1010 C C . GLN A 1 137 ? 7.762 -11.883 7.227 1 98.06 137 GLN A C 1
ATOM 1012 O O . GLN A 1 137 ? 7.641 -10.852 7.898 1 98.06 137 GLN A O 1
ATOM 1017 N N . ASN A 1 138 ? 8.234 -13.039 7.742 1 96.69 138 ASN A N 1
ATOM 1018 C CA . ASN A 1 138 ? 8.922 -13.008 9.031 1 96.69 138 ASN A CA 1
ATOM 1019 C C . ASN A 1 138 ? 10.32 -12.414 8.914 1 96.69 138 ASN A C 1
ATOM 1021 O O . ASN A 1 138 ? 11.25 -13.094 8.469 1 96.69 138 ASN A O 1
ATOM 1025 N N . PHE A 1 139 ? 10.5 -11.188 9.398 1 92.31 139 PHE A N 1
ATOM 1026 C CA . PHE A 1 139 ? 11.734 -10.461 9.164 1 92.31 139 PHE A CA 1
ATOM 1027 C C . PHE A 1 139 ? 12.828 -10.93 10.109 1 92.31 139 PHE A C 1
ATOM 1029 O O . PHE A 1 139 ? 13.992 -10.531 9.984 1 92.31 139 PHE A O 1
ATOM 1036 N N . ASN A 1 140 ? 12.508 -11.812 11.039 1 92.56 140 ASN A N 1
ATOM 1037 C CA . ASN A 1 140 ? 13.477 -12.414 11.945 1 92.56 140 ASN A CA 1
ATOM 1038 C C . ASN A 1 140 ? 13.898 -13.805 11.477 1 92.56 140 ASN A C 1
ATOM 1040 O O . ASN A 1 140 ? 14.484 -14.57 12.25 1 92.56 140 ASN A O 1
ATOM 1044 N N . SER A 1 141 ? 13.547 -14.172 10.281 1 95.69 141 SER A N 1
ATOM 1045 C CA . SER A 1 141 ? 13.898 -15.469 9.711 1 95.69 141 SER A CA 1
ATOM 1046 C C . SER A 1 141 ? 14.766 -15.305 8.461 1 95.69 141 SER A C 1
ATOM 1048 O O . SER A 1 141 ? 14.844 -14.211 7.898 1 95.69 141 SER A O 1
ATOM 1050 N N . ASP A 1 142 ? 15.406 -16.422 8.039 1 96.56 142 ASP A N 1
ATOM 1051 C CA . ASP A 1 142 ? 16.219 -16.406 6.824 1 96.56 142 ASP A CA 1
ATOM 1052 C C . ASP A 1 142 ? 15.344 -16.609 5.582 1 96.56 142 ASP A C 1
ATOM 1054 O O . ASP A 1 142 ? 15.844 -16.594 4.457 1 96.56 142 ASP A O 1
ATOM 1058 N N . LYS A 1 143 ? 14.062 -16.812 5.77 1 98.19 143 LYS A N 1
ATOM 1059 C CA . LYS A 1 143 ? 13.148 -16.969 4.645 1 98.19 143 LYS A CA 1
ATOM 1060 C C . LYS A 1 143 ? 12.734 -15.625 4.066 1 98.19 143 LYS A C 1
ATOM 1062 O O . LYS A 1 143 ? 11.68 -15.094 4.414 1 98.19 143 LYS A O 1
ATOM 1067 N N . THR A 1 144 ? 13.578 -15.18 3.104 1 97.88 144 THR A N 1
ATOM 1068 C CA . THR A 1 144 ? 13.391 -13.852 2.531 1 97.88 144 THR A CA 1
ATOM 1069 C C . THR A 1 144 ? 12.828 -13.945 1.116 1 97.88 144 THR A C 1
ATOM 1071 O O . THR A 1 144 ? 12.953 -14.984 0.462 1 97.88 144 THR A O 1
ATOM 1074 N N . LEU A 1 145 ? 12.258 -12.891 0.722 1 98.38 145 LEU A N 1
ATOM 1075 C CA . LEU A 1 145 ? 11.766 -12.844 -0.65 1 98.38 145 LEU A CA 1
ATOM 1076 C C . LEU A 1 145 ? 12.906 -13.016 -1.646 1 98.38 145 LEU A C 1
ATOM 1078 O O . LEU A 1 145 ? 12.734 -13.664 -2.68 1 98.38 145 LEU A O 1
ATOM 1082 N N . THR A 1 146 ? 14.023 -12.43 -1.327 1 97.75 146 THR A N 1
ATOM 1083 C CA . THR A 1 146 ? 15.195 -12.594 -2.178 1 97.75 146 THR A CA 1
ATOM 1084 C C . THR A 1 146 ? 15.531 -14.07 -2.365 1 97.75 146 THR A C 1
ATOM 1086 O O . THR A 1 146 ? 15.742 -14.531 -3.49 1 97.75 146 THR A O 1
ATOM 1089 N N . LYS A 1 147 ? 15.57 -14.789 -1.309 1 98.44 147 LYS A N 1
ATOM 1090 C CA . LYS A 1 147 ? 15.875 -16.219 -1.367 1 98.44 147 LYS A CA 1
ATOM 1091 C C . LYS A 1 147 ? 14.781 -16.984 -2.113 1 98.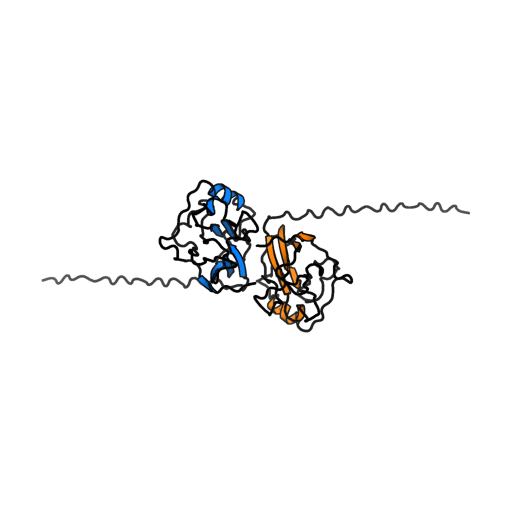44 147 LYS A C 1
ATOM 1093 O O . LYS A 1 147 ? 15.07 -17.922 -2.859 1 98.44 147 LYS A O 1
ATOM 1098 N N . TYR A 1 148 ? 13.586 -16.656 -1.872 1 98.81 148 TYR A N 1
ATOM 1099 C CA . TYR A 1 148 ? 12.484 -17.25 -2.615 1 98.81 148 TYR A CA 1
ATOM 1100 C C . TYR A 1 148 ? 12.711 -17.141 -4.117 1 98.81 148 TYR A C 1
ATOM 1102 O O . TYR A 1 148 ? 12.594 -18.125 -4.848 1 98.81 148 TYR A O 1
ATOM 1110 N N . LYS A 1 149 ? 12.992 -15.938 -4.598 1 98.75 149 LYS A N 1
ATOM 1111 C CA . LYS A 1 149 ? 13.195 -15.672 -6.02 1 98.75 149 LYS A CA 1
ATOM 1112 C C . LYS A 1 149 ? 14.398 -16.438 -6.562 1 98.75 149 LYS A C 1
ATOM 1114 O O . LYS A 1 149 ? 14.352 -16.969 -7.676 1 98.75 149 LYS A O 1
ATOM 1119 N N . GLN A 1 150 ? 15.43 -16.516 -5.75 1 98.69 150 GLN A N 1
ATOM 1120 C CA . GLN A 1 150 ? 16.594 -17.297 -6.141 1 98.69 150 GLN A CA 1
ATOM 1121 C C . GLN A 1 150 ? 16.234 -18.766 -6.309 1 98.69 150 GLN A C 1
ATOM 1123 O O . GLN A 1 150 ? 16.641 -19.406 -7.285 1 98.69 150 GLN A O 1
ATOM 1128 N N . ASN A 1 151 ? 15.492 -19.297 -5.422 1 98.69 151 ASN A N 1
ATOM 1129 C CA . ASN A 1 151 ? 15.102 -20.688 -5.457 1 98.69 151 ASN A CA 1
ATOM 1130 C C . ASN A 1 151 ? 14.133 -20.984 -6.602 1 98.69 151 ASN A C 1
ATOM 1132 O O . ASN A 1 151 ? 13.984 -22.125 -7.023 1 98.69 151 ASN A O 1
ATOM 1136 N N . ALA A 1 152 ? 13.477 -20 -7.105 1 98.81 152 ALA A N 1
ATOM 1137 C CA . ALA A 1 152 ? 12.492 -20.156 -8.18 1 98.81 152 ALA A CA 1
ATOM 1138 C C . ALA A 1 152 ? 13.18 -20.344 -9.531 1 98.81 152 ALA A C 1
ATOM 1140 O O . ALA A 1 152 ? 12.602 -20.938 -10.445 1 98.81 152 ALA A O 1
ATOM 1141 N N . ILE A 1 153 ? 14.383 -19.859 -9.734 1 98.44 153 ILE A N 1
ATOM 1142 C CA . ILE A 1 153 ? 15.055 -19.734 -11.023 1 98.44 153 ILE A CA 1
ATOM 1143 C C . ILE A 1 153 ? 15.117 -21.094 -11.703 1 98.44 153 ILE A C 1
ATOM 1145 O O . ILE A 1 153 ? 14.828 -21.219 -12.898 1 98.44 153 ILE A O 1
ATOM 1149 N N . ASN A 1 154 ? 15.344 -22.172 -11.164 1 95.44 154 ASN A N 1
ATOM 1150 C CA . ASN A 1 154 ? 15.539 -23.453 -11.828 1 95.44 154 ASN A CA 1
ATOM 1151 C C . ASN A 1 154 ? 14.352 -24.391 -11.602 1 95.44 154 ASN A C 1
ATOM 1153 O O . ASN A 1 154 ? 14.469 -25.609 -11.773 1 95.44 154 ASN A O 1
ATOM 1157 N N . THR A 1 155 ? 13.273 -23.828 -11.297 1 98.31 155 THR A N 1
ATOM 1158 C CA . THR A 1 155 ? 12.055 -24.609 -11.141 1 98.31 155 THR A CA 1
ATOM 1159 C C . THR A 1 155 ? 11.211 -24.562 -12.414 1 98.31 155 THR A C 1
ATOM 1161 O O . THR A 1 155 ? 11.602 -23.938 -13.398 1 98.31 155 THR A O 1
ATOM 1164 N N . VAL A 1 156 ? 10.156 -25.391 -12.391 1 97.62 156 VAL A N 1
ATOM 1165 C CA . VAL A 1 156 ? 9.141 -25.375 -13.438 1 97.62 156 VAL A CA 1
ATOM 1166 C C . VAL A 1 156 ? 7.793 -24.969 -12.852 1 97.62 156 VAL A C 1
ATOM 1168 O O . VAL A 1 156 ? 7.391 -25.484 -11.805 1 97.62 156 VAL A O 1
ATOM 1171 N N . THR A 1 157 ? 7.137 -24.094 -13.523 1 98.5 157 THR A N 1
ATOM 1172 C CA . THR A 1 157 ? 5.844 -23.625 -13.031 1 98.5 157 THR A CA 1
ATOM 1173 C C . THR A 1 157 ? 4.789 -24.719 -13.141 1 98.5 157 THR A C 1
ATOM 1175 O O . THR A 1 157 ? 4.633 -25.328 -14.203 1 98.5 157 THR A O 1
ATOM 1178 N N . VAL A 1 158 ? 4.113 -24.906 -12 1 96.56 158 VAL A N 1
ATOM 1179 C CA . VAL A 1 158 ? 2.957 -25.797 -11.977 1 96.56 158 VAL A CA 1
ATOM 1180 C C . VAL A 1 158 ? 1.675 -24.969 -11.898 1 96.56 158 VAL A C 1
ATOM 1182 O O . VAL A 1 158 ? 1.544 -24.094 -11.039 1 96.56 158 VAL A O 1
ATOM 1185 N N . GLN A 1 159 ? 0.727 -25.297 -12.82 1 96.31 159 GLN A N 1
ATOM 1186 C CA . GLN A 1 159 ? -0.552 -24.609 -12.797 1 96.31 159 GLN A CA 1
ATOM 1187 C C . GLN A 1 159 ? -1.475 -25.172 -11.727 1 96.31 159 GLN A C 1
ATOM 1189 O O . GLN A 1 159 ? -1.516 -26.391 -11.523 1 96.31 159 GLN A O 1
ATOM 1194 N N . PRO A 1 160 ? -2.258 -24.297 -11.117 1 93.81 160 PRO A N 1
ATOM 1195 C CA . PRO A 1 160 ? -3.139 -24.781 -10.047 1 93.81 160 PRO A CA 1
ATOM 1196 C C . PRO A 1 160 ? -4.379 -25.5 -10.578 1 93.81 160 PRO A C 1
ATOM 1198 O O . PRO A 1 160 ? -5.012 -26.266 -9.844 1 93.81 160 PRO A O 1
ATOM 1201 N N . ALA A 1 161 ? -4.766 -25.172 -11.766 1 91.31 161 ALA A N 1
ATOM 1202 C CA . ALA A 1 161 ? -5.977 -25.734 -12.344 1 91.31 161 ALA A CA 1
ATOM 1203 C C . ALA A 1 161 ? -5.832 -25.922 -13.852 1 91.31 161 ALA A C 1
ATOM 1205 O O . ALA A 1 161 ? -5.031 -25.234 -14.492 1 91.31 161 ALA A O 1
ATOM 1206 N N . GLN A 1 162 ? -6.699 -26.875 -14.344 1 88.81 162 GLN A N 1
ATOM 1207 C CA . GLN A 1 162 ? -6.723 -27.078 -15.789 1 88.81 162 GLN A CA 1
ATOM 1208 C C . GLN A 1 162 ? -7.398 -25.906 -16.5 1 88.81 162 GLN A C 1
ATOM 1210 O O . GLN A 1 162 ? -6.949 -25.469 -17.547 1 88.81 162 GLN A O 1
ATOM 1215 N N . ASN A 1 163 ? -8.438 -25.469 -15.883 1 94.75 163 ASN A N 1
ATOM 1216 C CA . ASN A 1 163 ? -9.109 -24.266 -16.375 1 94.75 163 ASN A CA 1
ATOM 1217 C C . ASN A 1 163 ? -8.391 -23 -15.922 1 94.75 163 ASN A C 1
ATOM 1219 O O . ASN A 1 163 ? -8.391 -22.672 -14.734 1 94.75 163 ASN A O 1
ATOM 1223 N N . PRO A 1 164 ? -7.859 -22.281 -16.891 1 95.25 164 PRO A N 1
ATOM 1224 C CA . PRO A 1 164 ? -7.07 -21.109 -16.5 1 95.25 164 PRO A CA 1
ATOM 1225 C C . PRO A 1 164 ? -7.914 -20.016 -15.852 1 95.25 164 PRO A C 1
ATOM 1227 O O . PRO A 1 164 ? -7.375 -19.125 -15.18 1 95.25 164 PRO A O 1
ATOM 1230 N N . ALA A 1 165 ? -9.195 -20.047 -16.016 1 96 165 ALA A N 1
ATOM 1231 C CA . ALA A 1 165 ? -10.062 -19 -15.477 1 96 165 ALA A CA 1
ATOM 1232 C C . ALA A 1 165 ? -10.539 -19.344 -14.07 1 96 165 ALA A C 1
ATOM 1234 O O . ALA A 1 165 ? -11.094 -18.5 -13.367 1 96 165 ALA A O 1
ATOM 1235 N N . GLN A 1 166 ? -10.406 -20.609 -13.703 1 96.88 166 GLN A N 1
ATOM 1236 C CA . GLN A 1 166 ? -10.828 -21 -12.359 1 96.88 166 GLN A CA 1
ATOM 1237 C C . GLN A 1 166 ? -10.117 -20.172 -11.297 1 96.88 166 GLN A C 1
ATOM 1239 O O . GLN A 1 166 ? -8.922 -19.875 -11.422 1 96.88 166 GLN A O 1
ATOM 1244 N N . PHE A 1 167 ? -10.859 -19.781 -10.305 1 97.5 167 PHE A N 1
ATOM 1245 C CA . PHE A 1 167 ? -10.266 -19.062 -9.18 1 97.5 167 PHE A CA 1
ATOM 1246 C C . PHE A 1 167 ? -10.766 -19.641 -7.855 1 97.5 167 PHE A C 1
ATOM 1248 O O . PHE A 1 167 ? -11.805 -20.297 -7.812 1 97.5 167 PHE A O 1
ATOM 1255 N N . GLN A 1 168 ? -10.031 -19.438 -6.734 1 97.81 168 GLN A N 1
ATOM 1256 C CA . GLN A 1 168 ? -10.406 -19.922 -5.406 1 97.81 168 GLN A CA 1
ATOM 1257 C C . GLN A 1 168 ? -9.703 -19.125 -4.312 1 97.81 168 GLN A C 1
ATOM 1259 O O . GLN A 1 168 ? -8.695 -18.469 -4.57 1 97.81 168 GLN A O 1
ATOM 1264 N N . GLY A 1 169 ? -10.258 -19.141 -3.148 1 97.69 169 GLY A N 1
ATOM 1265 C CA . GLY A 1 169 ? -9.648 -18.531 -1.979 1 97.69 169 GLY A CA 1
ATOM 1266 C C . GLY A 1 169 ? -9.836 -17.031 -1.929 1 97.69 169 GLY A C 1
ATOM 1267 O O . GLY A 1 169 ? -9.188 -16.344 -1.128 1 97.69 169 GLY A O 1
ATOM 1268 N N . GLY A 1 170 ? -10.68 -16.516 -2.713 1 98.25 170 GLY A N 1
ATOM 1269 C CA . GLY A 1 170 ? -11.008 -15.102 -2.818 1 98.25 170 GLY A CA 1
ATOM 1270 C C . GLY A 1 170 ? -12.172 -14.828 -3.748 1 98.25 170 GLY A C 1
ATOM 1271 O O . GLY A 1 170 ? -12.953 -15.734 -4.059 1 98.25 170 GLY A O 1
ATOM 1272 N N . TRP A 1 171 ? -12.289 -13.508 -4.145 1 98.56 171 TRP A N 1
ATOM 1273 C CA . TRP A 1 171 ? -13.391 -13.164 -5.039 1 98.56 171 TRP A CA 1
ATOM 1274 C C . TRP A 1 171 ? -12.984 -12.047 -6 1 98.56 171 TRP A C 1
ATOM 1276 O O . TRP A 1 171 ? -11.938 -11.422 -5.824 1 98.56 171 TRP A O 1
ATOM 1286 N N . ILE A 1 172 ? -13.734 -11.859 -7.078 1 98.56 172 ILE A N 1
ATOM 1287 C CA . ILE A 1 172 ? -13.492 -10.867 -8.125 1 98.56 172 ILE A CA 1
ATOM 1288 C C . ILE A 1 172 ? -14.516 -9.742 -8.008 1 98.56 172 ILE A C 1
ATOM 1290 O O . ILE A 1 172 ? -15.711 -9.992 -7.816 1 98.56 172 ILE A O 1
ATOM 1294 N N . GLU A 1 173 ? -14.016 -8.469 -8.086 1 98.19 173 GLU A N 1
ATOM 1295 C CA . GLU A 1 173 ? -14.875 -7.285 -8.062 1 98.19 173 GLU A CA 1
ATOM 1296 C C . GLU A 1 173 ? -14.43 -6.262 -9.102 1 98.19 173 GLU A C 1
ATOM 1298 O O . GLU A 1 173 ? -13.289 -6.297 -9.57 1 98.19 173 GLU A O 1
ATOM 1303 N N . PRO A 1 174 ? -15.367 -5.363 -9.461 1 97.62 174 PRO A N 1
ATOM 1304 C CA . PRO A 1 174 ? -14.938 -4.293 -10.367 1 97.62 174 PRO A CA 1
ATOM 1305 C C . PRO A 1 174 ? -13.805 -3.443 -9.773 1 97.62 174 PRO A C 1
ATOM 1307 O O . PRO A 1 174 ? -13.797 -3.172 -8.57 1 97.62 174 PRO A O 1
ATOM 1310 N N . ASN A 1 175 ? -12.945 -2.977 -10.633 1 97.19 175 ASN A N 1
ATOM 1311 C CA . ASN A 1 175 ? -11.82 -2.117 -10.281 1 97.19 175 ASN A CA 1
ATOM 1312 C C . ASN A 1 175 ? -12.266 -0.676 -10.055 1 97.19 175 ASN A C 1
ATOM 1314 O O . ASN A 1 175 ? -13.047 -0.136 -10.836 1 97.19 175 ASN A O 1
ATOM 1318 N N . LYS A 1 176 ? -11.742 -0.062 -9 1 88.25 176 LYS A N 1
ATOM 1319 C CA . LYS A 1 176 ? -11.875 1.377 -8.797 1 88.25 176 LYS A CA 1
ATOM 1320 C C . LYS A 1 176 ? -10.555 2.094 -9.062 1 88.25 176 LYS A C 1
ATOM 1322 O O . LYS A 1 176 ? -9.617 2.004 -8.266 1 88.25 176 LYS A O 1
ATOM 1327 N N . PRO A 1 177 ? -10.469 2.834 -10.125 1 81.06 177 PRO A N 1
ATOM 1328 C CA . PRO A 1 177 ? -9.211 3.508 -10.453 1 81.06 177 PRO A CA 1
ATOM 1329 C C . PRO A 1 177 ? -8.805 4.539 -9.398 1 81.06 177 PRO A C 1
ATOM 1331 O O . PRO A 1 177 ? -9.672 5.148 -8.766 1 81.06 177 PRO A O 1
ATOM 1334 N N . LEU A 1 178 ? -7.516 4.816 -9.266 1 80.19 178 LEU A N 1
ATOM 1335 C CA . LEU A 1 178 ? -6.977 5.734 -8.273 1 80.19 178 LEU A CA 1
ATOM 1336 C C . LEU A 1 178 ? -7.352 7.176 -8.602 1 80.19 178 LEU A C 1
ATOM 1338 O O . LEU A 1 178 ? -7.473 7.535 -9.781 1 80.19 178 LEU A O 1
ATOM 1342 N N . MET B 1 1 ? 43.781 48 47.062 1 33.19 1 MET B N 1
ATOM 1343 C CA . MET B 1 1 ? 43.562 47.75 45.625 1 33.19 1 MET B CA 1
ATOM 1344 C C . MET B 1 1 ? 43.719 46.25 45.312 1 33.19 1 MET B C 1
ATOM 1346 O O . MET B 1 1 ? 44.844 45.781 45.156 1 33.19 1 MET B O 1
ATOM 1350 N N . VAL B 1 2 ? 42.938 45.406 46 1 39.81 2 VAL B N 1
ATOM 1351 C CA . VAL B 1 2 ? 43 43.969 45.875 1 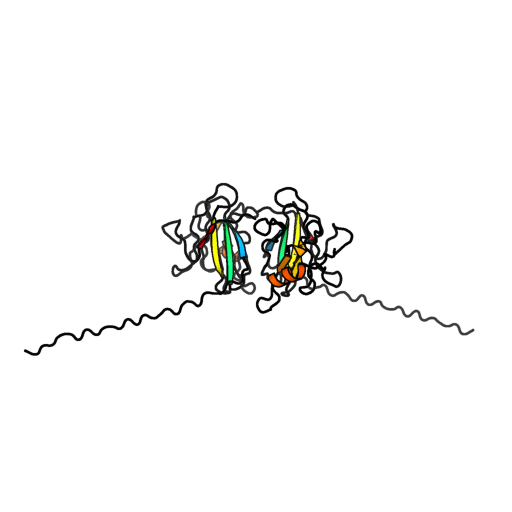39.81 2 VAL B CA 1
ATOM 1352 C C . VAL B 1 2 ? 42.656 43.531 44.469 1 39.81 2 VAL B C 1
ATOM 1354 O O . VAL B 1 2 ? 41.688 44.031 43.875 1 39.81 2 VAL B O 1
ATOM 1357 N N . ALA B 1 3 ? 43.688 43.188 43.625 1 42.19 3 ALA B N 1
ATOM 1358 C CA . ALA B 1 3 ? 43.594 42.656 42.25 1 42.19 3 ALA B CA 1
ATOM 1359 C C . ALA B 1 3 ? 42.75 41.375 42.219 1 42.19 3 ALA B C 1
ATOM 1361 O O . ALA B 1 3 ? 43.031 40.438 42.938 1 42.19 3 ALA B O 1
ATOM 1362 N N . PHE B 1 4 ? 41.375 41.562 42.031 1 42.78 4 PHE B N 1
ATOM 1363 C CA . PHE B 1 4 ? 40.438 40.438 41.844 1 42.78 4 PHE B CA 1
ATOM 1364 C C . PHE B 1 4 ? 40.844 39.594 40.625 1 42.78 4 PHE B C 1
ATOM 1366 O O . PHE B 1 4 ? 41 40.125 39.531 1 42.78 4 PHE B O 1
ATOM 1373 N N . THR B 1 5 ? 41.719 38.625 40.812 1 41.41 5 THR B N 1
ATOM 1374 C CA . THR B 1 5 ? 42.031 37.625 39.812 1 41.41 5 THR B CA 1
ATOM 1375 C C . THR B 1 5 ? 40.781 36.906 39.312 1 41.41 5 THR B C 1
ATOM 1377 O O . THR B 1 5 ? 40.062 36.281 40.125 1 41.41 5 THR B O 1
ATOM 1380 N N . SER B 1 6 ? 40.094 37.469 38.375 1 34.31 6 SER B N 1
ATOM 1381 C CA . SER B 1 6 ? 38.938 36.875 37.719 1 34.31 6 SER B CA 1
ATOM 1382 C C . SER B 1 6 ? 39.281 35.5 37.125 1 34.31 6 SER B C 1
ATOM 1384 O O . SER B 1 6 ? 40.188 35.375 36.312 1 34.31 6 SER B O 1
ATOM 1386 N N . ILE B 1 7 ? 39.344 34.469 37.906 1 41.16 7 ILE B N 1
ATOM 1387 C CA . ILE B 1 7 ? 39.469 33.125 37.344 1 41.16 7 ILE B CA 1
ATOM 1388 C C . ILE B 1 7 ? 38.375 32.875 36.312 1 41.16 7 ILE B C 1
ATOM 1390 O O . ILE B 1 7 ? 37.188 33 36.625 1 41.16 7 ILE B O 1
ATOM 1394 N N . VAL B 1 8 ? 38.688 33.094 35.062 1 38.38 8 VAL B N 1
ATOM 1395 C CA . VAL B 1 8 ? 37.812 32.719 33.938 1 38.38 8 VAL B CA 1
ATOM 1396 C C . VAL B 1 8 ? 37.531 31.219 33.969 1 38.38 8 VAL B C 1
ATOM 1398 O O . VAL B 1 8 ? 38.438 30.406 33.906 1 38.38 8 VAL B O 1
ATOM 1401 N N . ALA B 1 9 ? 36.625 30.812 34.812 1 36.41 9 ALA B N 1
ATOM 1402 C CA . ALA B 1 9 ? 36.219 29.422 34.688 1 36.41 9 ALA B CA 1
ATOM 1403 C C . ALA B 1 9 ? 35.781 29.094 33.281 1 36.41 9 ALA B C 1
ATOM 1405 O O . ALA B 1 9 ? 34.906 29.766 32.719 1 36.41 9 ALA B O 1
ATOM 1406 N N . ALA B 1 10 ? 36.719 28.562 32.438 1 35.12 10 ALA B N 1
ATOM 1407 C CA . ALA B 1 10 ? 36.406 28.016 31.125 1 35.12 10 ALA B CA 1
ATOM 1408 C C . ALA B 1 10 ? 35.281 26.969 31.234 1 35.12 10 ALA B C 1
ATOM 1410 O O . ALA B 1 10 ? 35.438 25.969 31.953 1 35.12 10 ALA B O 1
ATOM 1411 N N . ALA B 1 11 ? 34.031 27.438 31.188 1 33.59 11 ALA B N 1
ATOM 1412 C CA . ALA B 1 11 ? 32.938 26.453 31.062 1 33.59 11 ALA B CA 1
ATOM 1413 C C . ALA B 1 11 ? 33.25 25.453 29.953 1 33.59 11 ALA B C 1
ATOM 1415 O O . ALA B 1 11 ? 33.5 25.844 28.812 1 33.59 11 ALA B O 1
ATOM 1416 N N . VAL B 1 12 ? 33.875 24.344 30.266 1 33.91 12 VAL B N 1
ATOM 1417 C CA . VAL B 1 12 ? 33.938 23.25 29.312 1 33.91 12 VAL B CA 1
ATOM 1418 C C . VAL B 1 12 ? 32.531 22.938 28.781 1 33.91 12 VAL B C 1
ATOM 1420 O O . VAL B 1 12 ? 31.641 22.578 29.562 1 33.91 12 VAL B O 1
ATOM 1423 N N . ILE B 1 13 ? 32.125 23.688 27.812 1 32.25 13 ILE B N 1
ATOM 1424 C CA . ILE B 1 13 ? 30.953 23.234 27.094 1 32.25 13 ILE B CA 1
ATOM 1425 C C . ILE B 1 13 ? 31.125 21.766 26.688 1 32.25 13 ILE B C 1
ATOM 1427 O O . ILE B 1 13 ? 32 21.438 25.906 1 32.25 13 ILE B O 1
ATOM 1431 N N . GLY B 1 14 ? 30.938 20.922 27.609 1 33.56 14 GLY B N 1
ATOM 1432 C CA . GLY B 1 14 ? 30.844 19.547 27.156 1 33.56 14 GLY B CA 1
ATOM 1433 C C . GLY B 1 14 ? 29.938 19.359 25.969 1 33.56 14 GLY B C 1
ATOM 1434 O O . GLY B 1 14 ? 28.781 19.797 25.984 1 33.56 14 GLY B O 1
ATOM 1435 N N . LEU B 1 15 ? 30.547 19.344 24.797 1 35.28 15 LEU B N 1
ATOM 1436 C CA . LEU B 1 15 ? 29.844 18.859 23.609 1 35.28 15 LEU B CA 1
ATOM 1437 C C . LEU B 1 15 ? 29.125 17.547 23.906 1 35.28 15 LEU B C 1
ATOM 1439 O O . LEU B 1 15 ? 29.766 16.531 24.156 1 35.28 15 LEU B O 1
ATOM 1443 N N . ALA B 1 16 ? 28.062 17.609 24.625 1 34.25 16 ALA B N 1
ATOM 1444 C CA . ALA B 1 16 ? 27.281 16.375 24.578 1 34.25 16 ALA B CA 1
ATOM 1445 C C . ALA B 1 16 ? 27.25 15.805 23.156 1 34.25 16 ALA B C 1
ATOM 1447 O O . ALA B 1 16 ? 26.797 16.469 22.219 1 34.25 16 ALA B O 1
ATOM 1448 N N . SER B 1 17 ? 28.219 15.055 22.828 1 33.94 17 SER B N 1
ATOM 1449 C CA . SER B 1 17 ? 28.062 14.266 21.609 1 33.94 17 SER B CA 1
ATOM 1450 C C . SER B 1 17 ? 26.656 13.695 21.5 1 33.94 17 SER B C 1
ATOM 1452 O O . SER B 1 17 ? 26.219 12.945 22.375 1 33.94 17 SER B O 1
ATOM 1454 N N . ALA B 1 18 ? 25.734 14.461 21 1 37.47 18 ALA B N 1
ATOM 1455 C CA . ALA B 1 18 ? 24.5 13.781 20.625 1 37.47 18 ALA B CA 1
ATOM 1456 C C . ALA B 1 18 ? 24.781 12.359 20.156 1 37.47 18 ALA B C 1
ATOM 1458 O O . ALA B 1 18 ? 25.578 12.141 19.234 1 37.47 18 ALA B O 1
ATOM 1459 N N . ALA B 1 19 ? 24.75 11.367 20.953 1 38.84 19 ALA B N 1
ATOM 1460 C CA . ALA B 1 19 ? 24.859 9.984 20.5 1 38.84 19 ALA B CA 1
ATOM 1461 C C . ALA B 1 19 ? 24.203 9.812 19.125 1 38.84 19 ALA B C 1
ATOM 1463 O O . ALA B 1 19 ? 23.125 10.352 18.875 1 38.84 19 ALA B O 1
ATOM 1464 N N . PRO B 1 20 ? 24.875 9.445 18.078 1 39.72 20 PRO B N 1
ATOM 1465 C CA . PRO B 1 20 ? 24.219 9.234 16.781 1 39.72 20 PRO B CA 1
ATOM 1466 C C . PRO B 1 20 ? 22.906 8.461 16.906 1 39.72 20 PRO B C 1
ATOM 1468 O O . PRO B 1 20 ? 22.781 7.582 17.766 1 39.72 20 PRO B O 1
ATOM 1471 N N . SER B 1 21 ? 21.75 9.039 16.922 1 44.81 21 SER B N 1
ATOM 1472 C CA . SER B 1 21 ? 20.516 8.258 16.812 1 44.81 21 SER B CA 1
ATOM 1473 C C . SER B 1 21 ? 20.766 6.941 16.094 1 44.81 21 SER B C 1
ATOM 1475 O O . SER B 1 21 ? 21.328 6.93 14.992 1 44.81 21 SER B O 1
ATOM 1477 N N . VAL B 1 22 ? 21.266 5.941 16.625 1 50.72 22 VAL B N 1
ATOM 1478 C CA . VAL B 1 22 ? 21.422 4.648 15.969 1 50.72 22 VAL B CA 1
ATOM 1479 C C . VAL B 1 22 ? 20.312 4.457 14.93 1 50.72 22 VAL B C 1
ATOM 1481 O O . VAL B 1 22 ? 19.141 4.406 15.273 1 50.72 22 VAL B O 1
ATOM 1484 N N . GLY B 1 23 ? 20.547 5.023 13.688 1 69.25 23 GLY B N 1
ATOM 1485 C CA . GLY B 1 23 ? 19.656 5.094 12.547 1 69.25 23 GLY B CA 1
ATOM 1486 C C . GLY B 1 23 ? 18.953 3.779 12.25 1 69.25 23 GLY B C 1
ATOM 1487 O O . GLY B 1 23 ? 19.562 2.715 12.336 1 69.25 23 GLY B O 1
ATOM 1488 N N . VAL B 1 24 ? 17.547 3.488 12.422 1 87.56 24 VAL B N 1
ATOM 1489 C CA . VAL B 1 24 ? 16.703 2.344 12.078 1 87.56 24 VAL B CA 1
ATOM 1490 C C . VAL B 1 24 ? 17.125 1.774 10.727 1 87.56 24 VAL B C 1
ATOM 1492 O O . VAL B 1 24 ? 17.312 2.52 9.758 1 87.56 24 VAL B O 1
ATOM 1495 N N . ARG B 1 25 ? 17.484 0.488 10.82 1 88.94 25 ARG B N 1
ATOM 1496 C CA . ARG B 1 25 ? 17.844 -0.175 9.57 1 88.94 25 ARG B CA 1
ATOM 1497 C C . ARG B 1 25 ? 16.625 -0.361 8.672 1 88.94 25 ARG B C 1
ATOM 1499 O O . ARG B 1 25 ? 15.547 -0.738 9.148 1 88.94 25 ARG B O 1
ATOM 1506 N N . SER B 1 26 ? 16.891 -0.135 7.445 1 92.56 26 SER B N 1
ATOM 1507 C CA . SER B 1 26 ? 15.828 -0.312 6.465 1 92.56 26 SER B CA 1
ATOM 1508 C C . SER B 1 26 ? 15.477 -1.786 6.285 1 92.56 26 SER B C 1
ATOM 1510 O O . SER B 1 26 ? 16.375 -2.639 6.242 1 92.56 26 SER B O 1
ATOM 1512 N N . THR B 1 27 ? 14.164 -2.117 6.137 1 93.25 27 THR B N 1
ATOM 1513 C CA . THR B 1 27 ? 13.727 -3.477 5.844 1 93.25 27 THR B CA 1
ATOM 1514 C C . THR B 1 27 ? 13.719 -3.734 4.34 1 93.25 27 THR B C 1
ATOM 1516 O O . THR B 1 27 ? 13.648 -4.883 3.902 1 93.25 27 THR B O 1
ATOM 1519 N N . GLY B 1 28 ? 13.703 -2.658 3.561 1 92.19 28 GLY B N 1
ATOM 1520 C CA . GLY B 1 28 ? 13.57 -2.756 2.115 1 92.19 28 GLY B CA 1
ATOM 1521 C C . GLY B 1 28 ? 12.125 -2.719 1.65 1 92.19 28 GLY B C 1
ATOM 1522 O O . GLY B 1 28 ? 11.852 -2.631 0.451 1 92.19 28 GLY B O 1
ATOM 1523 N N . VAL B 1 29 ? 11.141 -2.787 2.541 1 94.94 29 VAL B N 1
ATOM 1524 C CA . VAL B 1 29 ? 9.727 -2.721 2.197 1 94.94 29 VAL B CA 1
ATOM 1525 C C . VAL B 1 29 ? 9.305 -1.266 1.997 1 94.94 29 VAL B C 1
ATOM 1527 O O . VAL B 1 29 ? 9.594 -0.409 2.836 1 94.94 29 VAL B O 1
ATOM 1530 N N . VAL B 1 30 ? 8.594 -0.964 0.865 1 96 30 VAL B N 1
ATOM 1531 C CA . VAL B 1 30 ? 8.109 0.377 0.559 1 96 30 VAL B CA 1
ATOM 1532 C C . VAL B 1 30 ? 6.578 0.384 0.561 1 96 30 VAL B C 1
ATOM 1534 O O . VAL B 1 30 ? 5.949 -0.474 -0.059 1 96 30 VAL B O 1
ATOM 1537 N N . HIS B 1 31 ? 6 1.287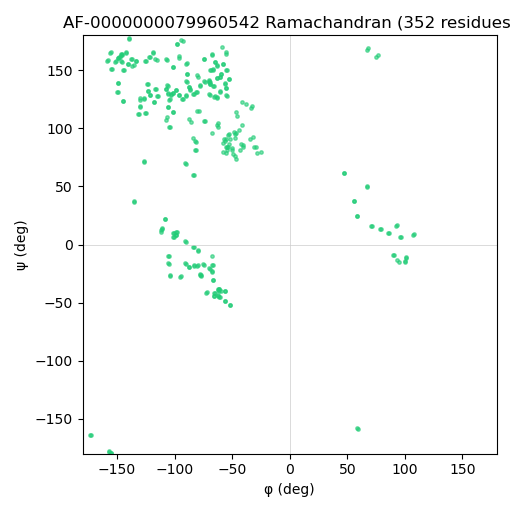 1.304 1 97.44 31 HIS B N 1
ATOM 1538 C CA . HIS B 1 31 ? 4.566 1.555 1.277 1 97.44 31 HIS B CA 1
ATOM 1539 C C . HIS B 1 31 ? 4.254 2.811 0.469 1 97.44 31 HIS B C 1
ATOM 1541 O O . HIS B 1 31 ? 4.586 3.922 0.887 1 97.44 31 HIS B O 1
ATOM 1547 N N . ARG B 1 32 ? 3.574 2.623 -0.633 1 97.12 32 ARG B N 1
ATOM 1548 C CA . ARG B 1 32 ? 3.178 3.748 -1.474 1 97.12 32 ARG B CA 1
ATOM 1549 C C . ARG B 1 32 ? 1.813 4.289 -1.059 1 97.12 32 ARG B C 1
ATOM 1551 O O . ARG B 1 32 ? 0.861 3.523 -0.893 1 97.12 32 ARG B O 1
ATOM 1558 N N . ILE B 1 33 ? 1.695 5.535 -0.835 1 98.25 33 ILE B N 1
ATOM 1559 C CA . ILE B 1 33 ? 0.447 6.23 -0.54 1 98.25 33 ILE B CA 1
ATOM 1560 C C . ILE B 1 33 ? 0.224 7.348 -1.557 1 98.25 33 ILE B C 1
ATOM 1562 O O . ILE B 1 33 ? 1.123 8.156 -1.809 1 98.25 33 ILE B O 1
ATOM 1566 N N . THR B 1 34 ? -0.916 7.449 -2.115 1 97.56 34 THR B N 1
ATOM 1567 C CA . THR B 1 34 ? -1.222 8.453 -3.129 1 97.56 34 THR B CA 1
ATOM 1568 C C . THR B 1 34 ? -2.109 9.555 -2.551 1 97.56 34 THR B C 1
ATOM 1570 O O . THR B 1 34 ? -3.232 9.289 -2.115 1 97.56 34 THR B O 1
ATOM 1573 N N . ALA B 1 35 ? -1.627 10.75 -2.547 1 98.62 35 ALA B N 1
ATOM 1574 C CA . ALA B 1 35 ? -2.406 11.93 -2.178 1 98.62 35 ALA B CA 1
ATOM 1575 C C . ALA B 1 35 ? -3.217 12.445 -3.363 1 98.62 35 ALA B C 1
ATOM 1577 O O . ALA B 1 35 ? -2.676 12.648 -4.453 1 98.62 35 ALA B O 1
ATOM 1578 N N . GLY B 1 36 ? -4.473 12.648 -3.152 1 98.06 36 GLY B N 1
ATOM 1579 C CA . GLY B 1 36 ? -5.328 13.188 -4.199 1 98.06 36 GLY B CA 1
ATOM 1580 C C . GLY B 1 36 ? -6.012 12.109 -5.02 1 98.06 36 GLY B C 1
ATOM 1581 O O . GLY B 1 36 ? -6.535 12.383 -6.102 1 98.06 36 GLY B O 1
ATOM 1582 N N . SER B 1 37 ? -6.008 10.938 -4.473 1 96.75 37 SER B N 1
ATOM 1583 C CA . SER B 1 37 ? -6.648 9.828 -5.176 1 96.75 37 SER B CA 1
ATOM 1584 C C . SER B 1 37 ? -8.141 10.062 -5.34 1 96.75 37 SER B C 1
ATOM 1586 O O . SER B 1 37 ? -8.82 10.492 -4.398 1 96.75 37 SER B O 1
ATOM 1588 N N . THR B 1 38 ? -8.703 9.641 -6.484 1 94.5 38 THR B N 1
ATOM 1589 C CA . THR B 1 38 ? -10.102 9.938 -6.785 1 94.5 38 THR B CA 1
ATOM 1590 C C . THR B 1 38 ? -10.984 8.727 -6.504 1 94.5 38 THR B C 1
ATOM 1592 O O . THR B 1 38 ? -12.172 8.727 -6.836 1 94.5 38 THR B O 1
ATOM 1595 N N . VAL B 1 39 ? -10.398 7.734 -5.863 1 92.12 39 VAL B N 1
ATOM 1596 C CA . VAL B 1 39 ? -11.18 6.535 -5.586 1 92.12 39 VAL B CA 1
ATOM 1597 C C . VAL B 1 39 ? -12.289 6.863 -4.586 1 92.12 39 VAL B C 1
ATOM 1599 O O . VAL B 1 39 ? -13.32 6.191 -4.551 1 92.12 39 VAL B O 1
ATOM 1602 N N . GLU B 1 40 ? -11.938 7.805 -3.779 1 93.81 40 GLU B N 1
ATOM 1603 C CA . GLU B 1 40 ? -12.922 8.242 -2.797 1 93.81 40 GLU B CA 1
ATOM 1604 C C . GLU B 1 40 ? -12.891 9.758 -2.625 1 93.81 40 GLU B C 1
ATOM 1606 O O . GLU B 1 40 ? -11.898 10.406 -2.957 1 93.81 40 GLU B O 1
ATOM 1611 N N . ASN B 1 41 ? -13.992 10.305 -2.193 1 97.06 41 ASN B N 1
ATOM 1612 C CA . ASN B 1 41 ? -14.133 11.656 -1.661 1 97.06 41 ASN B CA 1
ATOM 1613 C C . ASN B 1 41 ? -13.641 12.703 -2.654 1 97.06 41 ASN B C 1
ATOM 1615 O O . ASN B 1 41 ? -12.961 13.656 -2.271 1 97.06 41 ASN B O 1
ATOM 1619 N N . GLY B 1 42 ? -13.852 12.555 -3.928 1 94.62 42 GLY B N 1
ATOM 1620 C CA . GLY B 1 42 ? -13.578 13.539 -4.961 1 94.62 42 GLY B CA 1
ATOM 1621 C C . GLY B 1 42 ? -12.117 13.961 -5.008 1 94.62 42 GLY B C 1
ATOM 1622 O O . GLY B 1 42 ? -11.812 15.109 -5.328 1 94.62 42 GLY B O 1
ATOM 1623 N N . GLY B 1 43 ? -11.203 13.164 -4.559 1 96.69 43 GLY B N 1
ATOM 1624 C CA . GLY B 1 43 ? -9.781 13.469 -4.625 1 96.69 43 GLY B CA 1
ATOM 1625 C C . GLY B 1 43 ? -9.219 13.977 -3.312 1 96.69 43 GLY B C 1
ATOM 1626 O O . GLY B 1 43 ? -8 14.102 -3.166 1 96.69 43 GLY B O 1
ATOM 1627 N N . LEU B 1 44 ? -10.062 14.297 -2.361 1 98.12 44 LEU B N 1
ATOM 1628 C CA . LEU B 1 44 ? -9.609 14.664 -1.022 1 98.12 44 LEU B CA 1
ATOM 1629 C C . LEU B 1 44 ? -9.367 13.422 -0.172 1 98.12 44 LEU B C 1
ATOM 1631 O O . LEU B 1 44 ? -9.992 13.25 0.877 1 98.12 44 LEU B O 1
ATOM 1635 N N . HIS B 1 45 ? -8.422 12.633 -0.724 1 98.12 45 HIS B N 1
ATOM 1636 C CA . HIS B 1 45 ? -8.242 11.281 -0.207 1 98.12 45 HIS B CA 1
ATOM 1637 C C . HIS B 1 45 ? -6.789 10.82 -0.352 1 98.12 45 HIS B C 1
ATOM 1639 O O . HIS B 1 45 ? -6.164 11.055 -1.39 1 98.12 45 HIS B O 1
ATOM 1645 N N . PHE B 1 46 ? -6.23 10.289 0.731 1 98.56 46 PHE B N 1
ATOM 1646 C CA . PHE B 1 46 ? -5.02 9.477 0.647 1 98.56 46 PHE B CA 1
ATOM 1647 C C . PHE B 1 46 ? -5.363 8.016 0.392 1 98.56 46 PHE B C 1
ATOM 1649 O O . PHE B 1 46 ? -6.262 7.465 1.032 1 98.56 46 PHE B O 1
ATOM 1656 N N . GLU B 1 47 ? -4.605 7.395 -0.542 1 97.19 47 GLU B N 1
ATOM 1657 C CA . GLU B 1 47 ? -4.844 5.984 -0.84 1 97.19 47 GLU B CA 1
ATOM 1658 C C . GLU B 1 47 ? -3.549 5.184 -0.8 1 97.19 47 GLU B C 1
ATOM 1660 O O . GLU B 1 47 ? -2.646 5.41 -1.608 1 97.19 47 GLU B O 1
ATOM 1665 N N . PRO B 1 48 ? -3.518 4.195 0.105 1 96.56 48 PRO B N 1
ATOM 1666 C CA . PRO B 1 48 ? -4.461 3.955 1.199 1 96.56 48 PRO B CA 1
ATOM 1667 C C . PRO B 1 48 ? -4.402 5.035 2.277 1 96.56 48 PRO B C 1
ATOM 1669 O O . PRO B 1 48 ? -3.486 5.863 2.277 1 96.56 48 PRO B O 1
ATOM 1672 N N . GLN B 1 49 ? -5.469 5.039 3.09 1 98.31 49 GLN B N 1
ATOM 1673 C CA . GLN B 1 49 ? -5.5 6.035 4.156 1 98.31 49 GLN B CA 1
ATOM 1674 C C . GLN B 1 49 ? -5.199 5.402 5.512 1 98.31 49 GLN B C 1
ATOM 1676 O O . GLN B 1 49 ? -5.047 6.105 6.512 1 98.31 49 GLN B O 1
ATOM 1681 N N . ASN B 1 50 ? -5.148 4.18 5.637 1 98.5 50 ASN B N 1
ATOM 1682 C CA . ASN B 1 50 ? -4.754 3.398 6.805 1 98.5 50 ASN B CA 1
ATOM 1683 C C . ASN B 1 50 ? -3.758 2.303 6.438 1 98.5 50 ASN B C 1
ATOM 1685 O O . ASN B 1 50 ? -4.102 1.361 5.719 1 98.5 50 ASN B O 1
ATOM 1689 N N . VAL B 1 51 ? -2.52 2.436 6.91 1 98.25 51 VAL B N 1
ATOM 1690 C CA . VAL B 1 51 ? -1.41 1.588 6.484 1 98.25 51 VAL B CA 1
ATOM 1691 C C . VAL B 1 51 ? -0.785 0.908 7.703 1 98.25 51 VAL B C 1
ATOM 1693 O O . VAL B 1 51 ? -0.599 1.537 8.742 1 98.25 51 VAL B O 1
ATOM 1696 N N . VAL B 1 52 ? -0.45 -0.407 7.574 1 97.69 52 VAL B N 1
ATOM 1697 C CA . VAL B 1 52 ? 0.355 -1.133 8.555 1 97.69 52 VAL B CA 1
ATOM 1698 C C . VAL B 1 52 ? 1.793 -1.25 8.047 1 97.69 52 VAL B C 1
ATOM 1700 O O . VAL B 1 52 ? 2.029 -1.647 6.906 1 97.69 52 VAL B O 1
ATOM 1703 N N . ALA B 1 53 ? 2.73 -0.919 8.859 1 97.88 53 ALA B N 1
ATOM 1704 C CA . ALA B 1 53 ? 4.137 -0.907 8.453 1 97.88 53 ALA B CA 1
ATOM 1705 C C . ALA B 1 53 ? 5.035 -1.346 9.609 1 97.88 53 ALA B C 1
ATOM 1707 O O . ALA B 1 53 ? 4.695 -1.153 10.781 1 97.88 53 ALA B O 1
ATOM 1708 N N . GLU B 1 54 ? 6.188 -1.96 9.297 1 96.56 54 GLU B N 1
ATOM 1709 C CA . GLU B 1 54 ? 7.199 -2.336 10.281 1 96.56 54 GLU B CA 1
ATOM 1710 C C . GLU B 1 54 ? 8.203 -1.211 10.492 1 96.56 54 GLU B C 1
ATOM 1712 O O . GLU B 1 54 ? 8.383 -0.354 9.625 1 96.56 54 GLU B O 1
ATOM 1717 N N . ILE B 1 55 ? 8.836 -1.23 11.695 1 97.44 55 ILE B N 1
ATOM 1718 C CA . ILE B 1 55 ? 9.984 -0.352 11.906 1 97.44 55 ILE B CA 1
ATOM 1719 C C . ILE B 1 55 ? 11.023 -0.594 10.812 1 97.44 55 ILE B C 1
ATOM 1721 O O . ILE B 1 55 ? 11.336 -1.742 10.492 1 97.44 55 ILE B O 1
ATOM 1725 N N . GLY B 1 56 ? 11.477 0.487 10.133 1 97.44 56 GLY B N 1
ATOM 1726 C CA . GLY B 1 56 ? 12.477 0.355 9.086 1 97.44 56 GLY B CA 1
ATOM 1727 C C . GLY B 1 56 ? 11.891 0.379 7.691 1 97.44 56 GLY B C 1
ATOM 1728 O O . GLY B 1 56 ? 12.625 0.544 6.707 1 97.44 56 GLY B O 1
ATOM 1729 N N . ASP B 1 57 ? 10.547 0.203 7.578 1 97.69 57 ASP B N 1
ATOM 1730 C CA . ASP B 1 57 ? 9.891 0.355 6.281 1 97.69 57 ASP B CA 1
ATOM 1731 C C . ASP B 1 57 ? 9.992 1.794 5.781 1 97.69 57 ASP B C 1
ATOM 1733 O O . ASP B 1 57 ? 10.188 2.719 6.574 1 97.69 57 ASP B O 1
ATOM 1737 N N . GLU B 1 58 ? 9.867 1.932 4.492 1 97.75 58 GLU B N 1
ATOM 1738 C CA . GLU B 1 58 ? 9.812 3.254 3.873 1 97.75 58 GLU B CA 1
ATOM 1739 C C . GLU B 1 58 ? 8.391 3.621 3.475 1 97.75 58 GLU B C 1
ATOM 1741 O O . GLU B 1 58 ? 7.672 2.807 2.885 1 97.75 58 GLU B O 1
ATOM 1746 N N . ILE B 1 59 ? 7.973 4.777 3.883 1 98.62 59 ILE B N 1
ATOM 1747 C CA . ILE B 1 59 ? 6.723 5.359 3.396 1 98.62 59 ILE B CA 1
ATOM 1748 C C . ILE B 1 59 ? 7.016 6.316 2.242 1 98.62 59 ILE B C 1
ATOM 1750 O O . ILE B 1 59 ? 7.879 7.188 2.354 1 98.62 59 ILE B O 1
ATOM 1754 N N . GLU B 1 60 ? 6.32 6.141 1.149 1 98.38 60 GLU B N 1
ATOM 1755 C CA . GLU B 1 60 ? 6.5 6.961 -0.046 1 98.38 60 GLU B CA 1
ATOM 1756 C C . GLU B 1 60 ? 5.18 7.578 -0.496 1 98.38 60 GLU B C 1
ATOM 1758 O O . GLU B 1 60 ? 4.285 6.867 -0.958 1 98.38 60 GLU B O 1
ATOM 1763 N N . PHE B 1 61 ? 5.078 8.891 -0.402 1 98.75 61 PHE B N 1
ATOM 1764 C CA . PHE B 1 61 ? 3.867 9.594 -0.808 1 98.75 61 PHE B CA 1
ATOM 1765 C C . PHE B 1 61 ? 3.971 10.055 -2.254 1 98.75 61 PHE B C 1
ATOM 1767 O O . PHE B 1 61 ? 4.902 10.773 -2.615 1 98.75 61 PHE B O 1
ATOM 1774 N N . HIS B 1 62 ? 3.021 9.672 -3.043 1 98 62 HIS B N 1
ATOM 1775 C CA . HIS B 1 62 ? 2.809 10.141 -4.406 1 98 62 HIS B CA 1
ATOM 1776 C C . HIS B 1 62 ? 1.688 11.172 -4.465 1 98 62 HIS B C 1
ATOM 1778 O O . HIS B 1 62 ? 0.771 11.148 -3.641 1 98 62 HIS B O 1
ATOM 1784 N N . PHE B 1 63 ? 1.752 12.07 -5.465 1 98.31 63 PHE B N 1
ATOM 1785 C CA . PHE B 1 63 ? 0.801 13.172 -5.477 1 98.31 63 PHE B CA 1
ATOM 1786 C C . PHE B 1 63 ? 0.13 13.297 -6.84 1 98.31 63 PHE B C 1
ATOM 1788 O O . PHE B 1 63 ? 0.808 13.352 -7.867 1 98.31 63 PHE B O 1
ATOM 1795 N N . LEU B 1 64 ? -1.127 13.289 -6.852 1 97.25 64 LEU B N 1
ATOM 1796 C CA . LEU B 1 64 ? -1.954 13.594 -8.016 1 97.25 64 LEU B CA 1
ATOM 1797 C C . LEU B 1 64 ? -2.359 15.062 -8.023 1 97.25 64 LEU B C 1
ATOM 1799 O O . LEU B 1 64 ? -2 15.812 -7.113 1 97.25 64 LEU B O 1
ATOM 1803 N N . PRO B 1 65 ? -3.098 15.469 -9.172 1 95.88 65 PRO B N 1
ATOM 1804 C CA . PRO B 1 65 ? -3.471 16.891 -9.258 1 95.88 65 PRO B CA 1
ATOM 1805 C C . PRO B 1 65 ? -4.25 17.375 -8.039 1 95.88 65 PRO B C 1
ATOM 1807 O O . PRO B 1 65 ? -4.875 16.562 -7.344 1 95.88 65 PRO B O 1
ATOM 1810 N N . LYS B 1 66 ? -4.285 18.812 -8.016 1 87.81 66 LYS B N 1
ATOM 1811 C CA . LYS B 1 66 ? -4.48 19.75 -6.922 1 87.81 66 LYS B CA 1
ATOM 1812 C C . LYS B 1 66 ? -3.23 19.859 -6.055 1 87.81 66 LYS B C 1
ATOM 1814 O O . LYS B 1 66 ? -2.236 19.172 -6.305 1 87.81 66 LYS B O 1
ATOM 1819 N N . ALA B 1 67 ? -3.012 20.875 -5.227 1 94.56 67 ALA B N 1
ATOM 1820 C CA . ALA B 1 67 ? -1.877 21.078 -4.328 1 94.56 67 ALA B CA 1
ATOM 1821 C C . ALA B 1 67 ? -2.111 20.406 -2.982 1 94.56 67 ALA B C 1
ATOM 1823 O O . ALA B 1 67 ? -2.988 20.812 -2.217 1 94.56 67 ALA B O 1
ATOM 1824 N N . HIS B 1 68 ? -1.342 19.25 -2.754 1 98.44 68 HIS B N 1
ATOM 1825 C CA . HIS B 1 68 ? -1.467 18.516 -1.506 1 98.44 68 HIS B CA 1
ATOM 1826 C C . HIS B 1 68 ? -0.158 18.531 -0.723 1 98.44 68 HIS B C 1
ATOM 1828 O O . HIS B 1 68 ? 0.906 18.781 -1.29 1 98.44 68 HIS B O 1
ATOM 1834 N N . SER B 1 69 ? -0.258 18.281 0.51 1 98.81 69 SER B N 1
ATOM 1835 C CA . SER B 1 69 ? 0.868 18.109 1.42 1 98.81 69 SER B CA 1
ATOM 1836 C C . SER B 1 69 ? 0.577 17.016 2.445 1 98.81 69 SER B C 1
ATOM 1838 O O . SER B 1 69 ? -0.556 16.531 2.549 1 98.81 69 SER B O 1
ATOM 1840 N N . VAL B 1 70 ? 1.585 16.562 3.104 1 98.88 70 VAL B N 1
ATOM 1841 C CA . VAL B 1 70 ? 1.479 15.656 4.242 1 98.88 70 VAL B CA 1
ATOM 1842 C C . VAL B 1 70 ? 2.037 16.328 5.492 1 98.88 70 VAL B C 1
ATOM 1844 O O . VAL B 1 70 ? 3.199 16.734 5.52 1 98.88 70 VAL B O 1
ATOM 1847 N N . VAL B 1 71 ? 1.23 16.438 6.504 1 98.88 71 VAL B N 1
ATOM 1848 C CA . VAL B 1 71 ? 1.632 17.047 7.773 1 98.88 71 VAL B CA 1
ATOM 1849 C C . VAL B 1 71 ? 1.33 16.078 8.922 1 98.88 71 VAL B C 1
ATOM 1851 O O . VAL B 1 71 ? 0.196 15.617 9.07 1 98.88 71 VAL B O 1
ATOM 1854 N N . GLN B 1 72 ? 2.361 15.797 9.695 1 98.88 72 GLN B N 1
ATOM 1855 C CA . GLN B 1 72 ? 2.129 14.961 10.875 1 98.88 72 GLN B CA 1
ATOM 1856 C C . GLN B 1 72 ? 1.409 15.742 11.969 1 98.88 72 GLN B C 1
ATOM 1858 O O . GLN B 1 72 ? 1.722 16.906 12.211 1 98.88 72 GLN B O 1
ATOM 1863 N N . SER B 1 73 ? 0.472 15.086 12.641 1 98.75 73 SER B N 1
ATOM 1864 C CA . SER B 1 73 ? -0.269 15.648 13.766 1 98.75 73 SER B CA 1
ATOM 1865 C C . SER B 1 73 ? -0.46 14.617 14.875 1 98.75 73 SER B C 1
ATOM 1867 O O . SER B 1 73 ? 0.042 13.5 14.781 1 98.75 73 SER B O 1
ATOM 1869 N N . SER B 1 74 ? -1.101 15.07 15.984 1 98.38 74 SER B N 1
ATOM 1870 C CA . SER B 1 74 ? -1.56 14.133 17 1 98.38 74 SER B CA 1
ATOM 1871 C C . SER B 1 74 ? -3.031 13.781 16.797 1 98.38 74 SER B C 1
ATOM 1873 O O . SER B 1 74 ? -3.756 14.492 16.094 1 98.38 74 SER B O 1
ATOM 1875 N N . PHE B 1 75 ? -3.412 12.703 17.375 1 98.56 75 PHE B N 1
ATOM 1876 C CA . PHE B 1 75 ? -4.809 12.305 17.281 1 98.56 75 PHE B CA 1
ATOM 1877 C C . PHE B 1 75 ? -5.723 13.367 17.875 1 98.56 75 PHE B C 1
ATOM 1879 O O . PHE B 1 75 ? -6.77 13.688 17.312 1 98.56 75 PHE B O 1
ATOM 1886 N N . ASP B 1 76 ? -5.324 13.938 18.938 1 98 76 ASP B N 1
ATOM 1887 C CA . ASP B 1 76 ? -6.199 14.781 19.75 1 98 76 ASP B CA 1
ATOM 1888 C C . ASP B 1 76 ? -6.312 16.188 19.141 1 98 76 ASP B C 1
ATOM 1890 O O . ASP B 1 76 ? -7.199 16.953 19.516 1 98 76 ASP B O 1
ATOM 1894 N N . LYS B 1 77 ? -5.383 16.531 18.281 1 98.12 77 LYS B N 1
ATOM 1895 C CA . LYS B 1 77 ? -5.406 17.844 17.641 1 98.12 77 LYS B CA 1
ATOM 1896 C C . LYS B 1 77 ? -5.328 17.719 16.125 1 98.12 77 LYS B C 1
ATOM 1898 O O . LYS B 1 77 ? -4.355 18.156 15.508 1 98.12 77 LYS B O 1
ATOM 1903 N N . PRO B 1 78 ? -6.406 17.25 15.516 1 98.69 78 PRO B N 1
ATOM 1904 C CA . PRO B 1 78 ? -6.41 17.156 14.055 1 98.69 78 PRO B CA 1
ATOM 1905 C C . PRO B 1 78 ? -6.23 18.531 13.391 1 98.69 78 PRO B C 1
ATOM 1907 O O . PRO B 1 78 ? -6.652 19.547 13.938 1 98.69 78 PRO B O 1
ATOM 1910 N N . CYS B 1 79 ? -5.512 18.562 12.266 1 98.81 79 CYS B N 1
ATOM 1911 C CA . CYS B 1 79 ? -5.293 19.703 11.383 1 98.81 79 CYS B CA 1
ATOM 1912 C C . CYS B 1 79 ? -4.371 20.719 12.039 1 98.81 79 CYS B C 1
ATOM 1914 O O . CYS B 1 79 ? -4.363 21.891 11.656 1 98.81 79 CYS B O 1
ATOM 1916 N N . VAL B 1 80 ? -3.689 20.234 13.109 1 98.56 80 VAL B N 1
ATOM 1917 C CA . VAL B 1 80 ? -2.641 21 13.773 1 98.56 80 VAL B CA 1
ATOM 1918 C C . VAL B 1 80 ? -1.329 20.219 13.742 1 98.56 80 VAL B C 1
ATOM 1920 O O . VAL B 1 80 ? -1.284 19.062 14.141 1 98.56 80 VAL B O 1
ATOM 1923 N N . PRO B 1 81 ? -0.246 20.891 13.273 1 98.5 81 PRO B N 1
ATOM 1924 C CA . PRO B 1 81 ? 1.032 20.172 13.273 1 98.5 81 PRO B CA 1
ATOM 1925 C C . PRO B 1 81 ? 1.394 19.625 14.656 1 98.5 81 PRO B C 1
ATOM 1927 O O . PRO B 1 81 ? 1.025 20.203 15.672 1 98.5 81 PRO B O 1
ATOM 1930 N N . LEU B 1 82 ? 2.121 18.531 14.578 1 98 82 LEU B N 1
ATOM 1931 C CA . LEU B 1 82 ? 2.582 17.938 15.836 1 98 82 LEU B CA 1
ATOM 1932 C C . LEU B 1 82 ? 3.301 18.969 16.688 1 98 82 LEU B C 1
ATOM 1934 O O . LEU B 1 82 ? 4.105 19.75 16.188 1 98 82 LEU B O 1
ATOM 1938 N N . ALA B 1 83 ? 3.111 18.906 17.953 1 93.62 83 ALA B N 1
ATOM 1939 C CA . ALA B 1 83 ? 3.727 19.859 18.875 1 93.62 83 ALA B CA 1
ATOM 1940 C C . ALA B 1 83 ? 5.242 19.703 18.906 1 93.62 83 ALA B C 1
ATOM 1942 O O . ALA B 1 83 ? 5.766 18.625 18.641 1 93.62 83 ALA B O 1
ATOM 1943 N N . GLY B 1 84 ? 5.992 20.812 19.172 1 91.69 84 GLY B N 1
ATOM 1944 C CA . GLY B 1 84 ? 7.438 20.766 19.297 1 91.69 84 GLY B CA 1
ATOM 1945 C C . GLY B 1 84 ? 8.172 21.094 18.016 1 91.69 84 GLY B C 1
ATOM 1946 O O . GLY B 1 84 ? 9.375 21.344 18.031 1 91.69 84 GLY B O 1
ATOM 1947 N N . GLY B 1 85 ? 7.543 21.094 16.953 1 88.19 85 GLY B N 1
ATOM 1948 C CA . GLY B 1 85 ? 8.102 21.578 15.703 1 88.19 85 GLY B CA 1
ATOM 1949 C C . GLY B 1 85 ? 8.898 20.531 14.953 1 88.19 85 GLY B C 1
ATOM 1950 O O . GLY B 1 85 ? 9.492 20.828 13.914 1 88.19 85 GLY B O 1
ATOM 1951 N N . ASN B 1 86 ? 8.836 19.266 15.398 1 91 86 ASN B N 1
ATOM 1952 C CA . ASN B 1 86 ? 9.68 18.25 14.789 1 91 86 ASN B CA 1
ATOM 1953 C C . ASN B 1 86 ? 8.867 17.234 14 1 91 86 ASN B C 1
ATOM 1955 O O . ASN B 1 86 ? 9.383 16.188 13.594 1 91 86 ASN B O 1
ATOM 1959 N N . GLY B 1 87 ? 7.629 17.531 13.773 1 97.25 87 GLY B N 1
ATOM 1960 C CA . GLY B 1 87 ? 6.801 16.625 13.008 1 97.25 87 GLY B CA 1
ATOM 1961 C C . GLY B 1 87 ? 7.102 16.641 11.523 1 97.25 87 GLY B C 1
ATOM 1962 O O . GLY B 1 87 ? 7.672 17.609 11.016 1 97.25 87 GLY B O 1
ATOM 1963 N N . VAL B 1 88 ? 6.73 15.633 10.883 1 98.56 88 VAL B N 1
ATOM 1964 C CA . VAL B 1 88 ? 6.934 15.492 9.445 1 98.56 88 VAL B CA 1
ATOM 1965 C C . VAL B 1 88 ? 6.094 16.531 8.703 1 98.56 88 VAL B C 1
ATOM 1967 O O . VAL B 1 88 ? 4.934 16.766 9.047 1 98.56 88 VAL B O 1
ATOM 1970 N N . PHE B 1 89 ? 6.699 17.156 7.719 1 98.81 89 PHE B N 1
ATOM 1971 C CA . PHE B 1 89 ? 6.047 18.078 6.789 1 98.81 89 PHE B CA 1
ATOM 1972 C C . PHE B 1 89 ? 6.66 17.953 5.395 1 98.81 89 PHE B C 1
ATOM 1974 O O . PHE B 1 89 ? 7.859 18.156 5.219 1 98.81 89 PHE B O 1
ATOM 1981 N N . SER B 1 90 ? 5.785 17.656 4.352 1 98.81 90 SER B N 1
ATOM 1982 C CA . SER B 1 90 ? 6.289 17.422 3 1 98.81 90 SER B CA 1
ATOM 1983 C C . SER B 1 90 ? 6.504 18.734 2.258 1 98.81 90 SER B C 1
ATOM 1985 O O . SER B 1 90 ? 7.18 18.766 1.228 1 98.81 90 SER B O 1
ATOM 1987 N N . GLY B 1 91 ? 5.895 19.828 2.732 1 98.5 91 GLY B N 1
ATOM 1988 C CA . GLY B 1 91 ? 5.789 21.031 1.927 1 98.5 91 GLY B CA 1
ATOM 1989 C C . GLY B 1 91 ? 4.887 20.859 0.719 1 98.5 91 GLY B C 1
ATOM 1990 O O . GLY B 1 91 ? 4.449 19.75 0.414 1 98.5 91 GLY B O 1
ATOM 1991 N N . PHE B 1 92 ? 4.559 22.016 0.101 1 98.19 92 PHE B N 1
ATOM 1992 C CA . PHE B 1 92 ? 3.814 22.016 -1.152 1 98.19 92 PHE B CA 1
ATOM 1993 C C . PHE B 1 92 ? 4.762 21.984 -2.346 1 98.19 92 PHE B C 1
ATOM 1995 O O . PHE B 1 92 ? 4.805 22.938 -3.135 1 98.19 92 PHE B O 1
ATOM 2002 N N . ASN B 1 93 ? 5.449 20.859 -2.559 1 98.12 93 ASN B N 1
ATOM 2003 C CA . ASN B 1 93 ? 6.512 20.734 -3.551 1 98.12 93 ASN B CA 1
ATOM 2004 C C . ASN B 1 93 ? 6.102 19.828 -4.703 1 98.12 93 ASN B C 1
ATOM 2006 O O . ASN B 1 93 ? 6.93 19.469 -5.543 1 98.12 93 ASN B O 1
ATOM 2010 N N . PHE B 1 94 ? 4.781 19.516 -4.812 1 98.38 94 PHE B N 1
ATOM 2011 C CA . PHE B 1 94 ? 4.426 18.375 -5.66 1 98.38 94 PHE B CA 1
ATOM 2012 C C . PHE B 1 94 ? 3.24 18.719 -6.555 1 98.38 94 PHE B C 1
ATOM 2014 O O . PHE B 1 94 ? 2.373 17.875 -6.793 1 98.38 94 PHE B O 1
ATOM 2021 N N . ASN B 1 95 ? 3.215 19.891 -6.984 1 96.12 95 ASN B N 1
ATOM 2022 C CA . ASN B 1 95 ? 2.129 20.312 -7.859 1 96.12 95 ASN B CA 1
ATOM 2023 C C . ASN B 1 95 ? 2.219 19.656 -9.227 1 96.12 95 ASN B C 1
ATOM 2025 O O . ASN B 1 95 ? 3.311 19.484 -9.773 1 96.12 95 ASN B O 1
ATOM 2029 N N . THR B 1 96 ? 1.072 19.219 -9.766 1 96.75 96 THR B N 1
ATOM 2030 C CA . THR B 1 96 ? 0.934 18.688 -11.117 1 96.75 96 THR B CA 1
ATOM 2031 C C . THR B 1 96 ? -0.471 18.938 -11.656 1 96.75 96 THR B C 1
ATOM 2033 O O . THR B 1 96 ? -1.422 19.078 -10.883 1 96.75 96 THR B O 1
ATOM 2036 N N . THR B 1 97 ? -0.599 18.938 -12.984 1 95.31 97 THR B N 1
ATOM 2037 C CA . THR B 1 97 ? -1.902 19.188 -13.586 1 95.31 97 THR B CA 1
ATOM 2038 C C . THR B 1 97 ? -2.516 17.906 -14.125 1 95.31 97 THR B C 1
ATOM 2040 O O . THR B 1 97 ? -3.707 17.859 -14.438 1 95.31 97 THR B O 1
ATOM 2043 N N . ALA B 1 98 ? -1.668 16.906 -14.281 1 94.25 98 ALA B N 1
ATOM 2044 C CA . ALA B 1 98 ? -2.131 15.602 -14.734 1 94.25 98 ALA B CA 1
ATOM 2045 C C . ALA B 1 98 ? -1.189 14.492 -14.266 1 94.25 98 ALA B C 1
ATOM 2047 O O . ALA B 1 98 ? 0.025 14.695 -14.18 1 94.25 98 ALA B O 1
ATOM 2048 N N . GLY B 1 99 ? -1.785 13.297 -14.086 1 92.44 99 GLY B N 1
ATOM 2049 C CA . GLY B 1 99 ? -0.952 12.195 -13.633 1 92.44 99 GLY B CA 1
ATOM 2050 C C . GLY B 1 99 ? -0.276 12.461 -12.305 1 92.44 99 GLY B C 1
ATOM 2051 O O . GLY B 1 99 ? -0.777 13.242 -11.492 1 92.44 99 GLY B O 1
ATOM 2052 N N . GLU B 1 100 ? 0.811 11.758 -12.008 1 95.69 100 GLU B N 1
ATOM 2053 C CA . GLU B 1 100 ? 1.536 11.922 -10.75 1 95.69 100 GLU B CA 1
ATOM 2054 C C . GLU B 1 100 ? 2.615 12.992 -10.875 1 95.69 100 GLU B C 1
ATOM 2056 O O . GLU B 1 100 ? 3.229 13.148 -11.93 1 95.69 100 GLU B O 1
ATOM 2061 N N . ALA B 1 101 ? 2.83 13.672 -9.773 1 97.88 101 ALA B N 1
ATOM 2062 C CA . ALA B 1 101 ? 3.926 14.633 -9.695 1 97.88 101 ALA B CA 1
ATOM 2063 C C . ALA B 1 101 ? 5.266 13.953 -9.977 1 97.88 101 ALA B C 1
ATOM 2065 O O . ALA B 1 101 ? 5.43 12.758 -9.727 1 97.88 101 ALA B O 1
ATOM 2066 N N . PRO B 1 102 ? 6.25 14.75 -10.43 1 97.44 102 PRO B N 1
ATOM 2067 C CA . PRO B 1 102 ? 7.523 14.148 -10.836 1 97.44 102 PRO B CA 1
ATOM 2068 C C . PRO B 1 102 ? 8.375 13.719 -9.641 1 97.44 102 PRO B C 1
ATOM 2070 O O . PRO B 1 102 ? 9.359 12.984 -9.812 1 97.44 102 PRO B O 1
ATOM 2073 N N . ASN B 1 103 ? 8.055 14.234 -8.477 1 98.25 103 ASN B N 1
ATOM 2074 C CA . ASN B 1 103 ? 8.789 13.859 -7.273 1 98.25 103 ASN B CA 1
ATOM 2075 C C . ASN B 1 103 ? 7.867 13.266 -6.215 1 98.25 103 ASN B C 1
ATOM 2077 O O . ASN B 1 103 ? 6.648 13.445 -6.277 1 98.25 103 ASN B O 1
ATOM 2081 N N . VAL B 1 104 ? 8.453 12.547 -5.266 1 98.62 104 VAL B N 1
ATOM 2082 C CA . VAL B 1 104 ? 7.734 11.945 -4.145 1 98.62 104 VAL B CA 1
ATOM 2083 C C . VAL B 1 104 ? 8.367 12.391 -2.83 1 98.62 104 VAL B C 1
ATOM 2085 O O . VAL B 1 104 ? 9.492 12.898 -2.814 1 98.62 10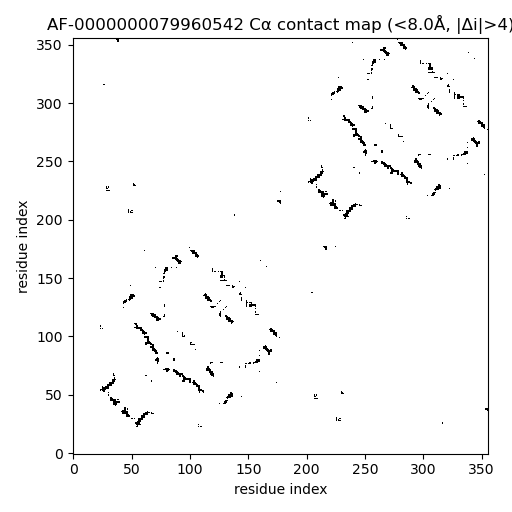4 VAL B O 1
ATOM 2088 N N . PHE B 1 105 ? 7.684 12.352 -1.762 1 98.81 105 PHE B N 1
ATOM 2089 C CA . PHE B 1 105 ? 8.18 12.578 -0.409 1 98.81 105 PHE B CA 1
ATOM 2090 C C . PHE B 1 105 ? 8.281 11.266 0.357 1 98.81 105 PHE B C 1
ATOM 2092 O O . PHE B 1 105 ? 7.359 10.445 0.333 1 98.81 105 PHE B O 1
ATOM 2099 N N . LYS B 1 106 ? 9.359 11.07 1.083 1 98.75 106 LYS B N 1
ATOM 2100 C CA . LYS B 1 106 ? 9.625 9.789 1.728 1 98.75 106 LYS B CA 1
ATOM 2101 C C . LYS B 1 106 ? 10.102 9.984 3.164 1 98.75 106 LYS B C 1
ATOM 2103 O O . LYS B 1 106 ? 10.703 11.008 3.49 1 98.75 106 LYS B O 1
ATOM 2108 N N . PHE B 1 107 ? 9.891 8.992 4.008 1 98.5 107 PHE B N 1
ATOM 2109 C CA . PHE B 1 107 ? 10.531 8.883 5.309 1 98.5 107 PHE B CA 1
ATOM 2110 C C . PHE B 1 107 ? 10.562 7.438 5.781 1 98.5 107 PHE B C 1
ATOM 2112 O O . PHE B 1 107 ? 9.891 6.578 5.199 1 98.5 107 PHE B O 1
ATOM 2119 N N . ILE B 1 108 ? 11.383 7.145 6.801 1 98.25 108 ILE B N 1
ATOM 2120 C CA . ILE B 1 108 ? 11.516 5.812 7.379 1 98.25 108 ILE B CA 1
ATOM 2121 C C . ILE B 1 108 ? 10.672 5.715 8.648 1 98.25 108 ILE B C 1
ATOM 2123 O O . ILE B 1 108 ? 10.664 6.641 9.469 1 98.25 108 ILE B O 1
ATOM 2127 N N . VAL B 1 109 ? 9.938 4.648 8.742 1 98.44 109 VAL B N 1
ATOM 2128 C CA . VAL B 1 109 ? 9.172 4.387 9.953 1 98.44 109 VAL B CA 1
ATOM 2129 C C . VAL B 1 109 ? 10.125 4.145 11.125 1 98.44 109 VAL B C 1
ATOM 2131 O O . VAL B 1 109 ? 10.938 3.213 11.086 1 98.44 109 VAL B O 1
ATOM 2134 N N . GLN B 1 110 ? 9.961 4.867 12.242 1 96.88 110 GLN B N 1
ATOM 2135 C CA . GLN B 1 110 ? 10.945 4.863 13.32 1 96.88 110 GLN B CA 1
ATOM 2136 C C . GLN B 1 110 ? 10.477 4.016 14.5 1 96.88 110 GLN B C 1
ATOM 2138 O O . GLN B 1 110 ? 11.289 3.545 15.297 1 96.88 110 GLN B O 1
ATOM 2143 N N . ASN B 1 111 ? 9.227 3.885 14.648 1 97.31 111 ASN B N 1
ATOM 2144 C CA . ASN B 1 111 ? 8.625 3.146 15.75 1 97.31 111 ASN B CA 1
ATOM 2145 C C . ASN B 1 111 ? 7.215 2.668 15.406 1 97.31 111 ASN B C 1
ATOM 2147 O O . ASN B 1 111 ? 6.723 2.918 14.305 1 97.31 111 ASN B O 1
ATOM 2151 N N . LYS B 1 112 ? 6.562 2.031 16.344 1 96.06 112 LYS B N 1
ATOM 2152 C CA . LYS B 1 112 ? 5.273 1.405 16.047 1 96.06 112 LYS B CA 1
ATOM 2153 C C . LYS B 1 112 ? 4.117 2.264 16.562 1 96.06 112 LYS B C 1
ATOM 2155 O O . LYS B 1 112 ? 2.961 1.846 16.516 1 96.06 112 LYS B O 1
ATOM 2160 N N . GLU B 1 113 ? 4.414 3.443 17.047 1 97.56 113 GLU B N 1
ATOM 2161 C CA . GLU B 1 113 ? 3.336 4.332 17.469 1 97.56 113 GLU B CA 1
ATOM 2162 C C . GLU B 1 113 ? 2.531 4.832 16.266 1 97.56 113 GLU B C 1
ATOM 2164 O O . GLU B 1 113 ? 3.08 5.023 15.18 1 97.56 113 GLU B O 1
ATOM 2169 N N . PRO B 1 114 ? 1.268 5.094 16.516 1 98.62 114 PRO B N 1
ATOM 2170 C CA . PRO B 1 114 ? 0.469 5.613 15.398 1 98.62 114 PRO B CA 1
ATOM 2171 C C . PRO B 1 114 ? 1.005 6.938 14.852 1 98.62 114 PRO B C 1
ATOM 2173 O O . PRO B 1 114 ? 1.366 7.824 15.625 1 98.62 114 PRO B O 1
ATOM 2176 N N . PHE B 1 115 ? 1.132 7.004 13.547 1 98.75 115 PHE B N 1
ATOM 2177 C CA . PHE B 1 115 ? 1.507 8.203 12.812 1 98.75 115 PHE B CA 1
ATOM 2178 C C . PHE B 1 115 ? 0.296 8.812 12.109 1 98.75 115 PHE B C 1
ATOM 2180 O O . PHE B 1 115 ? -0.124 8.328 11.055 1 98.75 115 PHE B O 1
ATOM 2187 N N . TRP B 1 116 ? -0.299 9.898 12.688 1 98.88 116 TRP B N 1
ATOM 2188 C CA . TRP B 1 116 ? -1.444 10.602 12.117 1 98.88 116 TRP B CA 1
ATOM 2189 C C . TRP B 1 116 ? -0.988 11.719 11.188 1 98.88 116 TRP B C 1
ATOM 2191 O O . TRP B 1 116 ? -0.046 12.453 11.5 1 98.88 116 TRP B O 1
ATOM 2201 N N . TYR B 1 117 ? -1.729 11.852 10.055 1 98.94 117 TYR B N 1
ATOM 2202 C CA . TYR B 1 117 ? -1.334 12.914 9.133 1 98.94 117 TYR B CA 1
ATOM 2203 C C . TYR B 1 117 ? -2.543 13.469 8.383 1 98.94 117 TYR B C 1
ATOM 2205 O O . TYR B 1 117 ? -3.6 12.836 8.344 1 98.94 117 TYR B O 1
ATOM 2213 N N . TYR B 1 118 ? -2.432 14.68 7.812 1 98.94 118 TYR B N 1
ATOM 2214 C CA . TYR B 1 118 ? -3.477 15.367 7.066 1 98.94 118 TYR B CA 1
ATOM 2215 C C . TYR B 1 118 ? -2.879 16.219 5.957 1 98.94 118 TYR B C 1
ATOM 2217 O O . TYR B 1 118 ? -1.671 16.469 5.93 1 98.94 118 TYR B O 1
ATOM 2225 N N . CYS B 1 119 ? -3.664 16.594 4.996 1 98.88 119 CYS B N 1
ATOM 2226 C CA . CYS B 1 119 ? -3.293 17.609 4.012 1 98.88 119 CYS B CA 1
ATOM 2227 C C . CYS B 1 119 ? -3.625 19 4.512 1 98.88 119 CYS B C 1
ATOM 2229 O O . CYS B 1 119 ? -4.762 19.281 4.895 1 98.88 119 CYS B O 1
ATOM 2231 N N . SER B 1 120 ? -2.699 19.984 4.398 1 98.62 120 SER B N 1
ATOM 2232 C CA . SER B 1 120 ? -2.875 21.297 5.023 1 98.62 120 SER B CA 1
ATOM 2233 C C . SER B 1 120 ? -3.398 22.328 4.023 1 98.62 120 SER B C 1
ATOM 2235 O O . SER B 1 120 ? -3.434 23.516 4.316 1 98.62 120 SER B O 1
ATOM 2237 N N . GLN B 1 121 ? -3.764 21.859 2.854 1 98.19 121 GLN B N 1
ATOM 2238 C CA . GLN B 1 121 ? -4.332 22.781 1.871 1 98.19 121 GLN B CA 1
ATOM 2239 C C . GLN B 1 121 ? -5.645 23.375 2.369 1 98.19 121 GLN B C 1
ATOM 2241 O O . GLN B 1 121 ? -6.594 22.641 2.662 1 98.19 121 GLN B O 1
ATOM 2246 N N . THR B 1 122 ? -5.727 24.734 2.369 1 97.69 122 THR B N 1
ATOM 2247 C CA . THR B 1 122 ? -6.887 25.391 2.959 1 97.69 122 THR B CA 1
ATOM 2248 C C . THR B 1 122 ? -7.934 25.703 1.895 1 97.69 122 THR B C 1
ATOM 2250 O O . THR B 1 122 ? -9.109 25.891 2.211 1 97.69 122 THR B O 1
ATOM 2253 N N . ASN B 1 123 ? -7.469 25.875 0.653 1 97.19 123 ASN B N 1
ATOM 2254 C CA . ASN B 1 123 ? -8.453 26 -0.417 1 97.19 123 ASN B CA 1
ATOM 2255 C C . ASN B 1 123 ? -9.289 24.734 -0.561 1 97.19 123 ASN B C 1
ATOM 2257 O O . ASN B 1 123 ? -8.805 23.719 -1.062 1 97.19 123 ASN B O 1
ATOM 2261 N N . GLY B 1 124 ? -10.422 24.766 -0.106 1 97.38 124 GLY B N 1
ATOM 2262 C CA . GLY B 1 124 ? -11.289 23.594 -0.091 1 97.38 124 GLY B CA 1
ATOM 2263 C C . GLY B 1 124 ? -11.273 22.859 1.236 1 97.38 124 GLY B C 1
ATOM 2264 O O . GLY B 1 124 ? -11.805 21.75 1.344 1 97.38 124 GLY B O 1
ATOM 2265 N N . ASN B 1 125 ? -10.625 23.406 2.199 1 98.38 125 ASN B N 1
ATOM 2266 C CA . ASN B 1 125 ? -10.594 22.844 3.545 1 98.38 125 ASN B CA 1
ATOM 2267 C C . ASN B 1 125 ? -10.305 21.359 3.523 1 98.38 125 ASN B C 1
ATOM 2269 O O . ASN B 1 125 ? -11.055 20.562 4.094 1 98.38 125 ASN B O 1
ATOM 2273 N N . HIS B 1 126 ? -9.18 20.938 3.027 1 98.81 126 HIS B N 1
ATOM 2274 C CA . HIS B 1 126 ? -8.906 19.531 2.748 1 98.81 126 HIS B CA 1
ATOM 2275 C C . HIS B 1 126 ? -8.977 18.688 4.02 1 98.81 126 HIS B C 1
ATOM 2277 O O . HIS B 1 126 ? -9.586 17.609 4.027 1 98.81 126 HIS B O 1
ATOM 2283 N N . CYS B 1 127 ? -8.359 19.203 5.066 1 98.88 127 CYS B N 1
ATOM 2284 C CA . CYS B 1 127 ? -8.367 18.438 6.312 1 98.88 127 CYS B CA 1
ATOM 2285 C C . CYS B 1 127 ? -9.773 18.328 6.871 1 98.88 127 CYS B C 1
ATOM 2287 O O . CYS B 1 127 ? -10.219 17.234 7.23 1 98.88 127 CYS B O 1
ATOM 2289 N N . GLN B 1 128 ? -10.508 19.375 6.887 1 98.94 128 GLN B N 1
ATOM 2290 C CA . GLN B 1 128 ? -11.859 19.391 7.434 1 98.94 128 GLN B CA 1
ATOM 2291 C C . GLN B 1 128 ? -12.812 18.562 6.586 1 98.94 128 GLN B C 1
ATOM 2293 O O . GLN B 1 128 ? -13.852 18.109 7.07 1 98.94 128 GLN B O 1
ATOM 2298 N N . SER B 1 129 ? -12.391 18.422 5.352 1 98.75 129 SER B N 1
ATOM 2299 C CA . SER B 1 129 ? -13.211 17.641 4.434 1 98.75 129 SER B CA 1
ATOM 2300 C C . SER B 1 129 ? -12.812 16.156 4.449 1 98.75 129 SER B C 1
ATOM 2302 O O . SER B 1 129 ? -13.25 15.383 3.6 1 98.75 129 SER B O 1
ATOM 2304 N N . GLY B 1 130 ? -11.859 15.742 5.281 1 98.81 130 GLY B N 1
ATOM 2305 C CA . GLY B 1 130 ? -11.602 14.336 5.547 1 98.81 130 GLY B CA 1
ATOM 2306 C C . GLY B 1 130 ? -10.32 13.836 4.91 1 98.81 130 GLY B C 1
ATOM 2307 O O . GLY B 1 130 ? -10.078 12.625 4.852 1 98.81 130 GLY B O 1
ATOM 2308 N N . MET B 1 131 ? -9.516 14.68 4.371 1 98.75 131 MET B N 1
ATOM 2309 C CA . MET B 1 131 ? -8.273 14.242 3.738 1 98.75 131 MET B CA 1
ATOM 2310 C C . MET B 1 131 ? -7.176 14.031 4.777 1 98.75 131 MET B C 1
ATOM 2312 O O . MET B 1 131 ? -6.328 14.898 4.98 1 98.75 131 MET B O 1
ATOM 2316 N N . SER B 1 132 ? -7.195 12.93 5.41 1 98.88 132 SER B N 1
ATOM 2317 C CA . SER B 1 132 ? -6.289 12.5 6.469 1 98.88 132 SER B CA 1
ATOM 2318 C C . SER B 1 132 ? -6.043 10.992 6.41 1 98.88 132 SER B C 1
ATOM 2320 O O . SER B 1 132 ? -6.762 10.273 5.723 1 98.88 132 SER B O 1
ATOM 2322 N N . GLY B 1 133 ? -5.012 10.562 7.098 1 98.88 133 GLY B N 1
ATOM 2323 C CA . GLY B 1 133 ? -4.684 9.148 7.195 1 98.88 133 GLY B CA 1
ATOM 2324 C C . GLY B 1 133 ? -3.895 8.805 8.445 1 98.88 133 GLY B C 1
ATOM 2325 O O . GLY B 1 133 ? -3.639 9.68 9.281 1 98.88 133 GLY B O 1
ATOM 2326 N N . VAL B 1 134 ? -3.58 7.504 8.516 1 98.88 134 VAL B N 1
ATOM 2327 C CA . VAL B 1 134 ? -2.826 7.027 9.672 1 98.88 134 VAL B CA 1
ATOM 2328 C C . VAL B 1 134 ? -1.952 5.844 9.266 1 98.88 134 VAL B C 1
ATOM 2330 O O . VAL B 1 134 ? -2.357 5.016 8.445 1 98.88 134 VAL B O 1
ATOM 2333 N N . ILE B 1 135 ? -0.783 5.785 9.719 1 98.69 135 ILE B N 1
ATOM 2334 C CA . ILE B 1 135 ? 0.097 4.621 9.688 1 98.69 135 ILE B CA 1
ATOM 2335 C C . ILE B 1 135 ? 0.156 3.986 11.078 1 98.69 135 ILE B C 1
ATOM 2337 O O . ILE B 1 135 ? 0.376 4.676 12.078 1 98.69 135 ILE B O 1
ATOM 2341 N N . ASN B 1 136 ? -0.153 2.682 11.164 1 98.12 136 ASN B N 1
ATOM 2342 C CA . ASN B 1 136 ? -0.075 1.868 12.375 1 98.12 136 ASN B CA 1
ATOM 2343 C C . ASN B 1 136 ? -1.097 2.314 13.414 1 98.12 136 ASN B C 1
ATOM 2345 O O . ASN B 1 136 ? -0.757 2.494 14.586 1 98.12 136 ASN B O 1
ATOM 2349 N N . GLN B 1 137 ? -2.324 2.436 12.922 1 98.06 137 GLN B N 1
ATOM 2350 C CA . GLN B 1 137 ? -3.41 2.635 13.883 1 98.06 137 GLN B CA 1
ATOM 2351 C C . GLN B 1 137 ? -3.436 1.522 14.922 1 98.06 137 GLN B C 1
ATOM 2353 O O . GLN B 1 137 ? -3.252 0.349 14.594 1 98.06 137 GLN B O 1
ATOM 2358 N N . ASN B 1 138 ? -3.594 1.903 16.203 1 96.75 138 ASN B N 1
ATOM 2359 C CA . ASN B 1 138 ? -3.877 0.888 17.219 1 96.75 138 ASN B CA 1
ATOM 2360 C C . ASN B 1 138 ? -5.316 0.39 17.109 1 96.75 138 ASN B C 1
ATOM 2362 O O . ASN B 1 138 ? -6.242 1.059 17.578 1 96.75 138 ASN B O 1
ATOM 2366 N N . PHE B 1 139 ? -5.5 -0.824 16.609 1 92.38 139 PHE B N 1
ATOM 2367 C CA . PHE B 1 139 ? -6.836 -1.315 16.297 1 92.38 139 PHE B CA 1
ATOM 2368 C C . PHE B 1 139 ? -7.547 -1.794 17.562 1 92.38 139 PHE B C 1
ATOM 2370 O O . PHE B 1 139 ? -8.734 -2.117 17.531 1 92.38 139 PHE B O 1
ATOM 2377 N N . ASN B 1 140 ? -6.863 -1.81 18.688 1 92.62 140 ASN B N 1
ATOM 2378 C CA . ASN B 1 140 ? -7.453 -2.156 19.969 1 92.62 140 ASN B CA 1
ATOM 2379 C C . ASN B 1 140 ? -7.824 -0.911 20.766 1 92.62 140 ASN B C 1
ATOM 2381 O O . ASN B 1 140 ? -8.07 -0.992 21.984 1 92.62 140 ASN B O 1
ATOM 2385 N N . SER B 1 141 ? -7.789 0.242 20.156 1 95.75 141 SER B N 1
ATOM 2386 C CA . SER B 1 141 ? -8.133 1.504 20.812 1 95.75 141 SER B CA 1
ATOM 2387 C C . SER B 1 141 ? -9.328 2.166 20.141 1 95.75 141 SER B C 1
ATOM 2389 O O . SER B 1 141 ? -9.695 1.799 19.016 1 95.75 141 SER B O 1
ATOM 2391 N N . ASP B 1 142 ? -9.914 3.17 20.828 1 96.56 142 ASP B N 1
ATOM 2392 C CA . ASP B 1 142 ? -11.031 3.92 20.266 1 96.56 142 ASP B CA 1
ATOM 2393 C C . ASP B 1 142 ? -10.539 5.047 19.359 1 96.56 142 ASP B C 1
ATOM 2395 O O . ASP B 1 142 ? -11.336 5.777 18.781 1 96.56 142 ASP B O 1
ATOM 2399 N N . LYS B 1 143 ? -9.25 5.199 19.266 1 98.12 143 LYS B N 1
ATOM 2400 C CA . LYS B 1 143 ? -8.68 6.23 18.391 1 98.12 143 LYS B CA 1
ATOM 2401 C C . LYS B 1 143 ? -8.617 5.754 16.953 1 98.12 143 LYS B C 1
ATOM 2403 O O . LYS B 1 143 ? -7.582 5.262 16.5 1 98.12 143 LYS B O 1
ATOM 2408 N N . THR B 1 144 ? -9.742 6.031 16.234 1 97.88 144 THR B N 1
ATOM 2409 C CA . THR B 1 144 ? -9.883 5.539 14.875 1 97.88 144 THR B CA 1
ATOM 2410 C C . THR B 1 144 ? -9.742 6.676 13.867 1 97.88 144 THR B C 1
ATOM 2412 O O . THR B 1 144 ? -9.914 7.844 14.219 1 97.88 144 THR B O 1
ATOM 2415 N N . LEU B 1 145 ? -9.445 6.293 12.703 1 98.38 145 LEU B N 1
ATOM 2416 C CA . LEU B 1 145 ? -9.375 7.289 11.641 1 98.38 145 LEU B CA 1
ATOM 2417 C C . LEU B 1 145 ? -10.719 7.973 11.445 1 98.38 145 LEU B C 1
ATOM 2419 O O . LEU B 1 145 ? -10.781 9.18 11.188 1 98.38 145 LEU B O 1
ATOM 2423 N N . THR B 1 146 ? -11.75 7.199 11.562 1 97.75 146 THR B N 1
ATOM 2424 C CA . THR B 1 146 ? -13.086 7.77 11.461 1 97.75 146 THR B CA 1
ATOM 2425 C C . THR B 1 146 ? -13.281 8.883 12.484 1 97.75 146 THR B C 1
ATOM 2427 O O . THR B 1 146 ? -13.742 9.977 12.148 1 97.75 146 THR B O 1
ATOM 2430 N N . LYS B 1 147 ? -12.938 8.633 13.688 1 98.44 147 LYS B N 1
ATOM 2431 C CA . LYS B 1 147 ? -13.062 9.625 14.742 1 98.44 147 LYS B CA 1
ATOM 2432 C C . LYS B 1 147 ? -12.148 10.82 14.492 1 98.44 147 LYS B C 1
ATOM 2434 O O . LYS B 1 147 ? -12.516 11.969 14.758 1 98.44 147 LYS B O 1
ATOM 2439 N N . TYR B 1 148 ? -10.984 10.562 14.078 1 98.75 148 TYR B N 1
ATOM 2440 C CA . TYR B 1 148 ? -10.078 11.641 13.711 1 98.75 148 TYR B CA 1
ATOM 2441 C C . TYR B 1 148 ? -10.734 12.602 12.727 1 98.75 148 TYR B C 1
ATOM 2443 O O . TYR B 1 148 ? -10.711 13.82 12.922 1 98.75 148 TYR B O 1
ATOM 2451 N N . LYS B 1 149 ? -11.289 12.086 11.641 1 98.75 149 LYS B N 1
ATOM 2452 C CA . LYS B 1 149 ? -11.922 12.883 10.594 1 98.75 149 LYS B CA 1
ATOM 2453 C C . LYS B 1 149 ? -13.125 13.656 11.133 1 98.75 149 LYS B C 1
ATOM 2455 O O . LYS B 1 149 ? -13.344 14.812 10.773 1 98.75 149 LYS B O 1
ATOM 2460 N N . GLN B 1 150 ? -13.859 12.992 11.992 1 98.69 150 GLN B N 1
ATOM 2461 C CA . GLN B 1 150 ? -14.984 13.672 12.633 1 98.69 150 GLN B CA 1
ATOM 2462 C C . GLN B 1 150 ? -14.508 14.859 13.469 1 98.69 150 GLN B C 1
ATOM 2464 O O . GLN B 1 150 ? -15.094 15.945 13.398 1 98.69 150 GLN B O 1
ATOM 2469 N N . ASN B 1 151 ? -13.492 14.688 14.195 1 98.69 151 ASN B N 1
ATOM 2470 C CA . ASN B 1 151 ? -12.961 15.734 15.062 1 98.69 151 ASN B CA 1
ATOM 2471 C C . ASN B 1 151 ? -12.328 16.859 14.25 1 98.69 151 ASN B C 1
ATOM 2473 O O . ASN B 1 151 ? -12.172 17.984 14.742 1 98.69 151 ASN B O 1
ATOM 2477 N N . ALA B 1 152 ? -11.969 16.625 13.039 1 98.81 152 ALA B N 1
ATOM 2478 C CA . ALA B 1 152 ? -11.32 17.609 12.18 1 98.81 152 ALA B CA 1
ATOM 2479 C C . ALA B 1 152 ? -12.336 18.625 11.641 1 98.81 152 ALA B C 1
ATOM 2481 O O . ALA B 1 152 ? -11.969 19.75 11.297 1 98.81 152 ALA B O 1
ATOM 2482 N N . ILE B 1 153 ? -13.586 18.281 11.508 1 98.44 153 ILE B N 1
ATOM 2483 C CA . ILE B 1 153 ? -14.602 19.031 10.781 1 98.44 153 ILE B CA 1
ATOM 2484 C C . ILE B 1 153 ? -14.688 20.453 11.328 1 98.44 153 ILE B C 1
ATOM 2486 O O . ILE B 1 153 ? -14.742 21.422 10.57 1 98.44 153 ILE B O 1
ATOM 2490 N N . ASN B 1 154 ? -14.617 20.766 12.516 1 95.25 154 ASN B N 1
ATOM 2491 C CA . ASN B 1 154 ? -14.836 22.109 13.047 1 95.25 154 ASN B CA 1
ATOM 2492 C C . ASN B 1 154 ? -13.531 22.75 13.516 1 95.25 154 ASN B C 1
ATOM 2494 O O . ASN B 1 154 ? -13.539 23.688 14.305 1 95.25 154 ASN B O 1
ATOM 2498 N N . THR B 1 155 ? -12.484 22.266 13 1 98.25 155 THR B N 1
ATOM 2499 C CA . THR B 1 155 ? -11.188 22.859 13.312 1 98.25 155 THR B CA 1
ATOM 2500 C C . THR B 1 155 ? -10.75 23.828 12.219 1 98.25 155 THR B C 1
ATOM 2502 O O . THR B 1 155 ? -11.484 24.047 11.25 1 98.25 155 THR B O 1
ATOM 2505 N N . VAL B 1 156 ? -9.648 24.516 12.523 1 97.62 156 VAL B N 1
ATOM 2506 C CA . VAL B 1 156 ? -8.984 25.359 11.547 1 97.62 156 VAL B CA 1
ATOM 2507 C C . VAL B 1 156 ? -7.582 24.844 11.258 1 97.62 156 VAL B C 1
ATOM 2509 O O . VAL B 1 156 ? -6.836 24.5 12.188 1 97.62 156 VAL B O 1
ATOM 2512 N N . THR B 1 157 ? -7.258 24.781 10 1 98.5 157 THR B N 1
ATOM 2513 C CA . THR B 1 157 ? -5.949 24.266 9.617 1 98.5 157 THR B CA 1
ATOM 2514 C C . THR B 1 157 ? -4.844 25.234 10.023 1 98.5 157 THR B C 1
ATOM 2516 O O . THR B 1 157 ? -4.922 26.438 9.734 1 98.5 157 THR B O 1
ATOM 2519 N N . VAL B 1 158 ? -3.854 24.641 10.719 1 96.56 158 VAL B N 1
ATOM 2520 C CA . VAL B 1 158 ? -2.637 25.391 11.031 1 96.56 158 VAL B CA 1
ATOM 2521 C C . VAL B 1 158 ? -1.496 24.906 10.133 1 96.56 158 VAL B C 1
ATOM 2523 O O . VAL B 1 158 ? -1.236 23.719 10.023 1 96.56 158 VAL B O 1
ATOM 2526 N N . GLN B 1 159 ? -0.816 25.906 9.508 1 96.25 159 GLN B N 1
ATOM 2527 C CA . GLN B 1 159 ? 0.322 25.562 8.664 1 96.25 159 GLN B CA 1
ATOM 2528 C C . GLN B 1 159 ? 1.573 25.312 9.5 1 96.25 159 GLN B C 1
ATOM 2530 O O . GLN B 1 159 ? 1.817 26.016 10.484 1 96.25 159 GLN B O 1
ATOM 2535 N N . PRO B 1 160 ? 2.393 24.375 9.039 1 93.81 160 PRO B N 1
ATOM 2536 C CA . PRO B 1 160 ? 3.592 24.047 9.812 1 93.81 160 PRO B CA 1
ATOM 2537 C C . PRO B 1 160 ? 4.707 25.078 9.633 1 93.81 160 PRO B C 1
ATOM 2539 O O . PRO B 1 160 ? 5.617 25.172 10.461 1 93.81 160 PRO B O 1
ATOM 2542 N N . ALA B 1 161 ? 4.695 25.75 8.516 1 91.25 161 ALA B N 1
ATOM 2543 C CA . ALA B 1 161 ? 5.754 26.703 8.203 1 91.25 161 ALA B CA 1
ATOM 2544 C C . ALA B 1 161 ? 5.211 27.891 7.402 1 91.25 161 ALA B C 1
ATOM 2546 O O . ALA B 1 161 ? 4.168 27.781 6.754 1 91.25 161 ALA B O 1
ATOM 2547 N N . GLN B 1 162 ? 6.02 28.984 7.516 1 88.75 162 GLN B N 1
ATOM 2548 C CA . GLN B 1 162 ? 5.656 30.156 6.719 1 88.75 162 GLN B CA 1
ATOM 2549 C C . GLN B 1 162 ? 5.957 29.922 5.242 1 88.75 162 GLN B C 1
ATOM 2551 O O . GLN B 1 162 ? 5.176 30.328 4.375 1 88.75 162 GLN B O 1
ATOM 2556 N N . ASN B 1 163 ? 7.078 29.328 5.039 1 94.69 163 ASN B N 1
ATOM 2557 C CA . ASN B 1 163 ? 7.43 28.922 3.678 1 94.69 163 ASN B CA 1
ATOM 2558 C C . ASN B 1 163 ? 6.719 27.641 3.273 1 94.69 163 ASN B C 1
ATOM 2560 O O . ASN B 1 163 ? 7.012 26.562 3.809 1 94.69 163 ASN B O 1
ATOM 2564 N N . PRO B 1 164 ? 5.855 27.766 2.281 1 95.19 164 PRO B N 1
ATOM 2565 C CA . PRO B 1 164 ? 5.07 26.578 1.925 1 95.19 164 PRO B CA 1
ATOM 2566 C C . PRO B 1 164 ? 5.922 25.453 1.328 1 95.19 164 PRO B C 1
ATOM 2568 O O . PRO B 1 164 ? 5.488 24.297 1.284 1 95.19 164 PRO B O 1
ATOM 2571 N N . ALA B 1 165 ? 7.094 25.75 0.882 1 96 165 ALA B N 1
ATOM 2572 C CA . ALA B 1 165 ? 7.938 24.734 0.243 1 96 165 ALA B CA 1
ATOM 2573 C C . ALA B 1 165 ? 8.836 24.047 1.265 1 96 165 ALA B C 1
ATOM 2575 O O . ALA B 1 165 ? 9.453 23.031 0.962 1 96 165 ALA B O 1
ATOM 2576 N N . GLN B 1 166 ? 8.969 24.641 2.439 1 96.88 166 GLN B N 1
ATOM 2577 C CA . GLN B 1 166 ? 9.789 24.016 3.465 1 96.88 166 GLN B CA 1
ATOM 2578 C C . GLN B 1 166 ? 9.312 22.594 3.764 1 96.88 166 GLN B C 1
ATOM 2580 O O . GLN B 1 166 ? 8.109 22.344 3.814 1 96.88 166 GLN B O 1
ATOM 2585 N N . PHE B 1 167 ? 10.25 21.703 3.91 1 97.44 167 PHE B N 1
ATOM 2586 C CA . PHE B 1 167 ? 9.914 20.344 4.305 1 97.44 167 PHE B CA 1
ATOM 2587 C C . PHE B 1 167 ? 10.844 19.859 5.41 1 97.44 167 PHE B C 1
ATOM 2589 O O . PHE B 1 167 ? 11.93 20.406 5.602 1 97.44 167 PHE B O 1
ATOM 2596 N N . GLN B 1 168 ? 10.445 18.844 6.211 1 97.81 168 GLN B N 1
ATOM 2597 C CA . GLN B 1 168 ? 11.242 18.281 7.297 1 97.81 168 GLN B CA 1
ATOM 2598 C C . GLN B 1 168 ? 10.789 16.859 7.637 1 97.81 168 GLN B C 1
ATOM 2600 O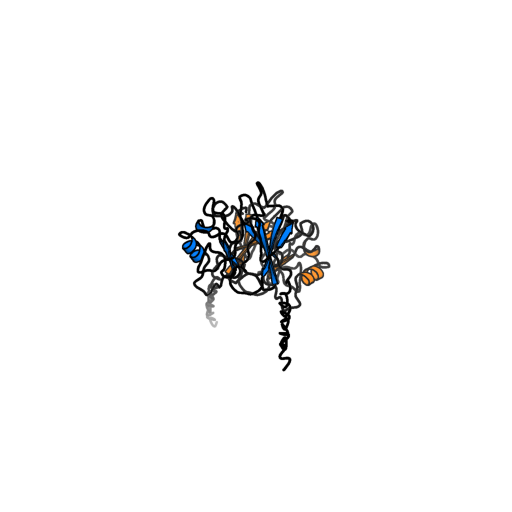 O . GLN B 1 168 ? 9.672 16.469 7.301 1 97.81 168 GLN B O 1
ATOM 2605 N N . GLY B 1 169 ? 11.641 16.125 8.242 1 97.69 169 GLY B N 1
ATOM 2606 C CA . GLY B 1 169 ? 11.32 14.789 8.734 1 97.69 169 GLY B CA 1
ATOM 2607 C C . GLY B 1 169 ? 11.32 13.734 7.645 1 97.69 169 GLY B C 1
ATOM 2608 O O . GLY B 1 169 ? 10.859 12.609 7.859 1 97.69 169 GLY B O 1
ATOM 2609 N N . GLY B 1 170 ? 11.828 14.039 6.539 1 98.25 170 GLY B N 1
ATOM 2610 C CA . GLY B 1 170 ? 11.938 13.18 5.371 1 98.25 170 GLY B CA 1
ATOM 2611 C C . GLY B 1 170 ? 12.75 13.789 4.25 1 98.25 170 GLY B C 1
ATOM 2612 O O . GLY B 1 170 ? 13.516 14.734 4.473 1 98.25 170 GLY B O 1
ATOM 2613 N N . TRP B 1 171 ? 12.586 13.164 3.031 1 98.56 171 TRP B N 1
ATOM 2614 C CA . TRP B 1 171 ? 13.336 13.695 1.897 1 98.56 171 TRP B CA 1
ATOM 2615 C C . TRP B 1 171 ? 12.539 13.555 0.604 1 98.56 171 TRP B C 1
ATOM 2617 O O . TRP B 1 171 ? 11.516 12.867 0.568 1 98.56 171 TRP B O 1
ATOM 2627 N N . ILE B 1 172 ? 12.922 14.273 -0.429 1 98.62 172 ILE B N 1
ATOM 2628 C CA . ILE B 1 172 ? 12.266 14.297 -1.734 1 98.62 172 ILE B CA 1
ATOM 2629 C C . ILE B 1 172 ? 13.133 13.562 -2.756 1 98.62 172 ILE B C 1
ATOM 2631 O O . ILE B 1 172 ? 14.352 13.742 -2.791 1 98.62 172 ILE B O 1
ATOM 2635 N N . GLU B 1 173 ? 12.477 12.68 -3.572 1 98.19 173 GLU B N 1
ATOM 2636 C CA . GLU B 1 173 ? 13.156 11.945 -4.641 1 98.19 173 GLU B CA 1
ATOM 2637 C C . GLU B 1 173 ? 12.312 11.914 -5.91 1 98.19 173 GLU B C 1
ATOM 2639 O O . GLU B 1 173 ? 11.094 12.141 -5.859 1 98.19 173 GLU B O 1
ATOM 2644 N N . PRO B 1 174 ? 12.992 11.664 -7.043 1 97.62 174 PRO B N 1
ATOM 2645 C CA . PRO B 1 174 ? 12.195 11.508 -8.266 1 97.62 174 PRO B CA 1
ATOM 2646 C C . PRO B 1 174 ? 11.188 10.359 -8.164 1 97.62 174 PRO B C 1
ATOM 2648 O O . PRO B 1 174 ? 11.492 9.32 -7.586 1 97.62 174 PRO B O 1
ATOM 2651 N N . ASN B 1 175 ? 10.07 10.531 -8.805 1 97.25 175 ASN B N 1
ATOM 2652 C CA . ASN B 1 175 ? 8.992 9.547 -8.867 1 97.25 175 ASN B CA 1
ATOM 2653 C C . ASN B 1 175 ? 9.305 8.438 -9.867 1 97.25 175 ASN B C 1
ATOM 2655 O O . ASN B 1 175 ? 9.781 8.703 -10.977 1 97.25 175 ASN B O 1
ATOM 2659 N N . LYS B 1 176 ? 9.023 7.207 -9.469 1 88.38 176 LYS B N 1
ATOM 2660 C CA . LYS B 1 176 ? 9.023 6.074 -10.391 1 88.38 176 LYS B CA 1
ATOM 2661 C C . LYS B 1 176 ? 7.605 5.598 -10.68 1 88.38 176 LYS B C 1
ATOM 2663 O O . LYS B 1 176 ? 6.977 4.949 -9.836 1 88.38 176 LYS B O 1
ATOM 2668 N N . PRO B 1 177 ? 7.098 5.852 -11.852 1 81.06 177 PRO B N 1
ATOM 2669 C CA . PRO B 1 177 ? 5.723 5.453 -12.156 1 81.06 177 PRO B CA 1
ATOM 2670 C C . PRO B 1 177 ? 5.52 3.941 -12.117 1 81.06 177 PRO B C 1
ATOM 2672 O O . PRO B 1 177 ? 6.449 3.182 -12.406 1 81.06 177 PRO B O 1
ATOM 2675 N N . LEU B 1 178 ? 4.312 3.473 -11.859 1 80.69 178 LEU B N 1
ATOM 2676 C CA . LEU B 1 178 ? 3.979 2.059 -11.719 1 80.69 178 LEU B CA 1
ATOM 2677 C C . LEU B 1 178 ? 4.055 1.349 -13.07 1 80.69 178 LEU B C 1
ATOM 2679 O O . LEU B 1 178 ? 3.783 1.951 -14.109 1 80.69 178 LEU B O 1
#

pLDDT: mean 89.31, std 19.72, range [32.25, 98.94]

InterPro domains:
  IPR008972 Cupredoxin [G3DSA:2.60.40.420] (30-166)
  IPR008972 Cupredoxin [SSF49503] (33-147)
  IPR052953 Serine-rich & Multicopper Oxidase-related [PTHR34883] (14-170)

Sequence (356 aa):
MVAFTSIVAAAVIGLASAAPSVGVRSTGVVHRITAGSTVENGGLHFEPQNVVAEIGDEIEFHFLPKAHSVVQSSFDKPCVPLAGGNGVFSGFNFNTTAGEAPNVFKFIVQNKEPFWYYCSQTNGNHCQSGMSGVINQNFNSDKTLTKYKQNAINTVTVQPAQNPAQFQGGWIEPNKPLMVAFTSIVAAAVIGLASAAPSVGVRSTGVVHRITAGSTVENGGLHFEPQNVVAEIGDEIEFHFLPKAHSVVQSSFDKPCVPLAGGNGVFSGFNFNTTAGEAPNVFKFIVQNKEPFWYYCSQTNGNHCQSGMSGVINQNFNSDKTLTKYKQNAINTVTVQPAQNPAQFQGGWIEPNKPL

Secondary structure (DSSP, 8-state):
---------------------------S-EEEEEET-TTSGGG--EESSEE---TTPEEEEEE-SS----EEE-SSSTTSBPTTS-S-B--S----SSSS-SEEEEEE--SSS-EEEE---TTTTTTTTT-EEEES--TTSS--HHHHHHHHTT-----S-SSTT--BSSEEEE----/---------------------------S-EEEEEET-TTSGGG--EESSEE---TTPEEEEEE-SS----EEE-SSSTTSBPTTS-S-B--S----SSSS-SEEEEEE--SSS-EEEE---TTTTTTTTT-EEEES--TTSS--HHHHHHHHTT-----S-SSTT--BSSEEEE----

Organism: NCBI:txid1448308

Radius of gyration: 26.63 Å; Cα contacts (8 Å, |Δi|>4): 830; chains: 2; bounding box: 82×118×69 Å

Foldseek 3Di:
DPPDDDDPPPPPPPPPPPPPPPDFAAPPAEAEWEQQDCPDLNRLEIVVQEAEDDQRYKYKYKYAADFWKKAWDDLVDFLEHHPPLATWIQFRPFHDDGDIGFKIWMAGHHDLDKTKIATQDPVVDSLLSLNIHIYNDPPPDPSDSVVSSVVRNPDHHDDSDPHRNDTHRTDMDTDDDD/DPPPPPPPPPPPPPPPPPPPPPPFAAPPAEAEKEQQDCPDLNRLEIVPQEAEDDQRYKYKYKYAADFWKKAWDDLVDFLEHHPPLATWIQFRPFHDDGDIGFKIWMAGHHDQDKTKIATLDPVVDSLLSLNIHIYNDPPPDPSDSVVSSVVRNPDHHDDSDPHRNDTHRTDMDTDDDD

Solvent-accessible surface area (backbone atoms only — not comparable to full-atom values): 19702 Å² total; per-residue (Å²): 134,83,83,70,82,78,81,75,75,75,74,75,74,72,74,69,70,72,68,73,74,80,75,74,62,70,69,81,37,56,46,73,28,30,38,31,23,50,64,43,72,87,21,41,23,39,42,55,36,50,45,55,70,54,64,14,20,33,42,36,40,37,28,27,44,59,74,55,36,48,33,25,27,43,76,91,41,47,50,30,54,27,81,91,75,72,40,37,28,53,21,61,74,33,66,33,89,58,65,64,17,69,41,26,41,33,38,67,36,82,55,75,63,63,45,32,34,28,25,69,35,64,86,78,37,29,29,43,65,44,14,42,36,32,37,30,63,54,86,91,51,89,72,39,69,68,54,38,36,60,65,15,46,86,53,68,76,47,74,87,53,91,54,56,62,55,60,40,72,54,50,76,45,78,52,76,65,97,134,81,80,78,77,76,75,77,74,76,74,74,74,71,72,72,68,72,69,75,71,80,74,73,62,69,68,80,36,56,46,71,28,31,38,32,25,51,64,42,74,86,21,41,22,40,42,55,34,51,44,55,69,54,64,15,20,32,41,35,40,38,28,26,43,58,73,55,36,46,34,25,28,44,78,92,41,48,48,30,53,28,81,91,76,71,41,37,28,54,20,61,74,32,68,34,90,60,64,62,17,69,40,27,42,33,37,66,36,83,56,75,63,62,46,34,34,27,25,68,36,63,87,78,37,28,30,42,66,43,14,43,37,32,36,30,65,54,86,90,51,87,70,39,70,69,54,40,37,60,63,16,47,85,53,69,77,47,76,86,54,91,54,55,60,54,61,39,71,54,52,77,44,77,51,76,66,97